Protein AF-A0A957T171-F1 (afdb_monomer)

Mean predicted aligned error: 15.49 Å

Radius of gyration: 26.36 Å; Cα contacts (8 Å, |Δi|>4): 140; chains: 1; bounding box: 68×77×47 Å

Solvent-accessible surface area (backbone atoms only — not comparable to full-atom values): 12620 Å² total; per-residue (Å²): 141,82,84,84,81,85,79,83,74,83,52,74,67,62,56,56,64,66,68,72,78,78,85,85,86,82,80,92,83,78,95,67,85,77,76,83,78,83,79,89,79,84,78,94,66,78,76,75,71,71,88,84,66,62,48,75,43,36,31,40,36,61,40,72,79,93,54,66,70,65,59,57,55,50,50,51,51,53,50,52,55,47,33,70,76,35,75,59,40,44,79,47,78,47,66,31,64,50,60,78,81,41,30,50,56,49,52,54,50,24,55,76,68,74,62,62,51,84,38,70,68,70,85,80,85,50,63,65,57,53,57,50,30,55,76,70,69,76,52,59,65,45,56,67,58,30,54,75,70,74,42,61,66,76,84,74,43,58,65,70,56,52,52,60,30,37,59,98,92,36,34,58,57,78,82,83,77,76,71,85,72,84,74,87,84,85,75,64,95,89,110

Sequence (191 aa):
MTTMNNRRTLSRRAFLAAAGSTGVGLALAACAAPGAAPAAGGDGSAAASPAGEKVTVRAHMVQKQDVSDWIQAGLDQDIDGFVSNNPDIQIELETTPGWTAEYIPKILSAAAAGDLGDAVWYPPRHRSHIAWGASYDIVTDLRPLAEGAGYDIDDNFLSGAVNANSSEGKTYWMSFISEPIVPVIAYNKTK

Structure (mmCIF, N/CA/C/O backbone):
data_AF-A0A957T171-F1
#
_entry.id   AF-A0A957T171-F1
#
loop_
_atom_site.group_PDB
_atom_site.id
_atom_site.type_symbol
_atom_site.label_atom_id
_atom_site.label_alt_id
_atom_site.label_comp_id
_atom_site.label_asym_id
_atom_site.label_entity_id
_atom_site.label_seq_id
_atom_site.pdbx_PDB_ins_code
_atom_site.Cartn_x
_atom_site.Cartn_y
_atom_site.Cartn_z
_atom_site.occupancy
_atom_site.B_iso_or_equiv
_atom_site.auth_seq_id
_atom_site.auth_comp_id
_atom_site.auth_asym_id
_atom_site.auth_atom_id
_atom_site.pdbx_PDB_model_num
ATOM 1 N N . MET A 1 1 ? 31.464 60.266 -17.754 1.00 39.38 1 MET A N 1
ATOM 2 C CA . MET A 1 1 ? 30.036 60.525 -18.031 1.00 39.38 1 MET A CA 1
ATOM 3 C C . MET A 1 1 ? 29.352 59.165 -18.025 1.00 39.38 1 MET A C 1
ATOM 5 O O . MET A 1 1 ? 29.494 58.427 -18.987 1.00 39.38 1 MET A O 1
ATOM 9 N N . THR A 1 2 ? 28.768 58.768 -16.891 1.00 41.25 2 THR A N 1
ATOM 10 C CA . THR A 1 2 ? 28.242 57.407 -16.671 1.00 41.25 2 THR A CA 1
ATOM 11 C C . THR A 1 2 ? 26.757 57.516 -16.353 1.00 41.25 2 THR A C 1
ATOM 13 O O . THR A 1 2 ? 26.389 58.036 -15.304 1.00 41.25 2 THR A O 1
ATOM 16 N N . THR A 1 3 ? 25.905 57.073 -17.273 1.00 46.09 3 THR A N 1
ATOM 17 C CA . THR A 1 3 ? 24.445 57.101 -17.122 1.00 46.09 3 THR A CA 1
ATOM 18 C C . THR A 1 3 ? 23.991 55.847 -16.371 1.00 46.09 3 THR A C 1
ATOM 20 O O . THR A 1 3 ? 24.155 54.738 -16.874 1.00 46.09 3 THR A O 1
ATOM 23 N N . MET A 1 4 ? 23.416 55.999 -15.172 1.00 45.81 4 MET A N 1
ATOM 24 C CA . MET A 1 4 ? 22.711 54.910 -14.480 1.00 45.81 4 MET A CA 1
ATOM 25 C C . MET A 1 4 ? 21.343 54.680 -15.129 1.00 45.81 4 MET A C 1
ATOM 27 O O . MET A 1 4 ? 20.500 55.574 -15.155 1.00 45.81 4 MET A O 1
ATOM 31 N N . ASN A 1 5 ? 21.108 53.463 -15.618 1.00 58.28 5 ASN A N 1
ATOM 32 C CA . ASN A 1 5 ? 19.813 53.027 -16.128 1.00 58.28 5 ASN A CA 1
ATOM 33 C C . ASN A 1 5 ? 18.951 52.512 -14.960 1.00 58.28 5 ASN A C 1
ATOM 35 O O . ASN A 1 5 ? 19.188 51.424 -14.434 1.00 58.28 5 ASN A O 1
ATOM 39 N N . ASN A 1 6 ? 17.972 53.305 -14.522 1.00 56.12 6 ASN A N 1
ATOM 40 C CA . ASN A 1 6 ? 17.107 52.983 -13.386 1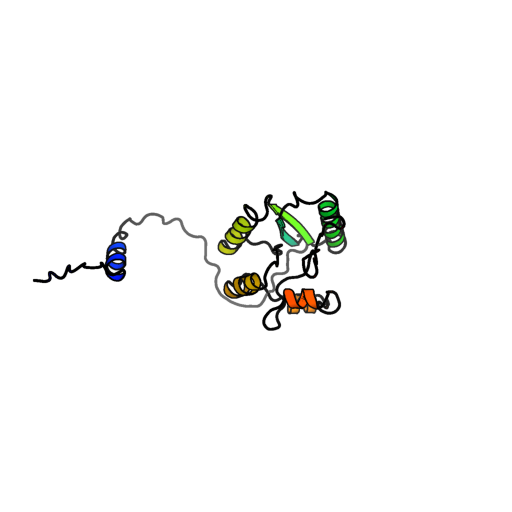.00 56.12 6 ASN A CA 1
ATOM 41 C C . ASN A 1 6 ? 15.928 52.098 -13.836 1.00 56.12 6 ASN A C 1
ATOM 43 O O . ASN A 1 6 ? 14.868 52.587 -14.228 1.00 56.12 6 ASN A O 1
ATOM 47 N N . ARG A 1 7 ? 16.114 50.775 -13.812 1.00 58.25 7 ARG A N 1
ATOM 48 C CA . ARG A 1 7 ? 15.058 49.799 -14.122 1.00 58.25 7 ARG A CA 1
ATOM 49 C C . ARG A 1 7 ? 14.125 49.658 -12.911 1.00 58.25 7 ARG A C 1
ATOM 51 O O . ARG A 1 7 ? 14.440 48.959 -11.954 1.00 58.25 7 ARG A O 1
ATOM 58 N N . ARG A 1 8 ? 12.965 50.320 -12.952 1.00 62.94 8 ARG A N 1
ATOM 59 C CA . ARG A 1 8 ? 11.893 50.153 -11.956 1.00 62.94 8 ARG A CA 1
ATOM 60 C C . ARG A 1 8 ? 11.294 48.749 -12.067 1.00 62.94 8 ARG A C 1
ATOM 62 O O . ARG A 1 8 ? 10.570 48.454 -13.013 1.00 62.94 8 ARG A O 1
ATOM 69 N N . THR A 1 9 ? 11.600 47.883 -11.109 1.00 60.53 9 THR A N 1
ATOM 70 C CA . THR A 1 9 ? 10.969 46.569 -10.963 1.00 60.53 9 THR A CA 1
ATOM 71 C C . THR A 1 9 ? 9.614 46.735 -10.275 1.00 60.53 9 THR A C 1
ATOM 73 O O . THR A 1 9 ? 9.516 47.259 -9.166 1.00 60.53 9 THR A O 1
ATOM 76 N N . LEU A 1 10 ? 8.537 46.314 -10.940 1.00 65.06 10 LEU A N 1
ATOM 77 C CA . LEU A 1 10 ? 7.225 46.211 -10.304 1.00 65.06 10 LEU A CA 1
ATOM 78 C C . LEU A 1 10 ? 7.312 45.143 -9.208 1.00 65.06 10 LEU A C 1
ATOM 80 O O . LEU A 1 10 ? 7.632 43.986 -9.484 1.00 65.06 10 LEU A O 1
ATOM 84 N N . SER A 1 11 ? 7.074 45.527 -7.952 1.00 71.94 11 SER A N 1
ATOM 85 C CA . SER A 1 11 ? 7.106 44.561 -6.854 1.00 71.94 11 SER A CA 1
ATOM 86 C C . SER A 1 11 ? 5.890 43.636 -6.940 1.00 71.94 11 SER A C 1
ATOM 88 O O . SER A 1 11 ? 4.776 44.083 -7.223 1.00 71.94 11 SER A O 1
ATOM 90 N N . ARG A 1 12 ? 6.087 42.347 -6.637 1.00 66.31 12 ARG A N 1
ATOM 91 C CA . ARG A 1 12 ? 5.031 41.312 -6.600 1.00 66.31 12 ARG A CA 1
ATOM 92 C C . ARG A 1 12 ? 3.821 41.730 -5.748 1.00 66.31 12 ARG A C 1
ATOM 94 O O . ARG A 1 12 ? 2.703 41.306 -6.010 1.00 66.31 12 ARG A O 1
ATOM 101 N N . ARG A 1 13 ? 4.036 42.622 -4.775 1.00 70.06 13 ARG A N 1
ATOM 102 C CA . ARG A 1 13 ? 3.000 43.204 -3.913 1.00 70.06 13 ARG A CA 1
ATOM 103 C C . ARG A 1 13 ? 2.053 44.154 -4.657 1.00 70.06 13 ARG A C 1
ATOM 105 O O . ARG A 1 13 ? 0.862 44.143 -4.383 1.00 70.06 13 ARG A O 1
ATOM 112 N N . ALA A 1 14 ? 2.562 44.929 -5.616 1.00 66.31 14 ALA A N 1
ATOM 113 C CA . ALA A 1 14 ? 1.743 45.826 -6.437 1.00 66.31 14 ALA A CA 1
ATOM 114 C C . ALA A 1 14 ? 0.883 45.052 -7.450 1.00 66.31 14 ALA A C 1
ATOM 116 O O . ALA A 1 14 ? -0.237 45.455 -7.741 1.00 66.31 14 ALA A O 1
ATOM 117 N N . PHE A 1 15 ? 1.384 43.912 -7.937 1.00 67.69 15 PHE A N 1
ATOM 118 C CA . PHE A 1 15 ? 0.624 43.020 -8.812 1.00 67.69 15 PHE A CA 1
ATOM 119 C C . PHE A 1 15 ? -0.551 42.355 -8.077 1.00 67.69 15 PHE A C 1
ATOM 121 O O . PHE A 1 15 ? -1.675 42.376 -8.568 1.00 67.69 15 PHE A O 1
ATOM 128 N N . LEU A 1 16 ? -0.321 41.838 -6.864 1.00 69.75 16 LEU A N 1
ATOM 129 C CA . LEU A 1 16 ? -1.378 41.205 -6.063 1.00 69.75 16 LEU A CA 1
ATOM 130 C C . LEU A 1 16 ? -2.463 42.199 -5.618 1.00 69.75 16 LEU A C 1
ATOM 132 O O . LEU A 1 16 ? -3.634 41.839 -5.574 1.00 69.75 16 LEU A O 1
ATOM 136 N N . ALA A 1 17 ? -2.098 43.458 -5.356 1.00 62.84 17 ALA A N 1
ATOM 137 C CA . ALA A 1 17 ? -3.064 44.506 -5.026 1.00 62.84 17 ALA A CA 1
ATOM 138 C C . ALA A 1 17 ? -3.982 44.880 -6.209 1.00 62.84 17 ALA A C 1
ATOM 140 O O . ALA A 1 17 ? -5.118 45.286 -5.990 1.00 62.84 17 ALA A O 1
ATOM 141 N N . ALA A 1 18 ? -3.519 44.725 -7.454 1.00 60.19 18 ALA A N 1
ATOM 142 C CA . ALA A 1 18 ? -4.318 45.021 -8.645 1.00 60.19 18 ALA A CA 1
ATOM 143 C C . ALA A 1 18 ? -5.299 43.891 -9.015 1.00 60.19 18 ALA A C 1
ATOM 145 O O . ALA A 1 18 ? -6.323 44.156 -9.639 1.00 60.19 18 ALA A O 1
ATOM 146 N N . ALA A 1 19 ? -5.021 42.647 -8.610 1.00 60.62 19 ALA A N 1
ATOM 147 C CA . ALA A 1 19 ? -5.864 41.488 -8.918 1.00 60.62 19 ALA A CA 1
ATOM 148 C C . ALA A 1 19 ? -7.071 41.318 -7.969 1.00 60.62 19 ALA A C 1
ATOM 150 O O . ALA A 1 19 ? -8.009 40.599 -8.299 1.00 60.62 19 ALA A O 1
ATOM 151 N N . GLY A 1 20 ? -7.081 41.984 -6.808 1.00 57.28 20 GLY A N 1
ATOM 152 C CA . GLY A 1 20 ? -8.127 41.824 -5.786 1.00 57.28 20 GLY A CA 1
ATOM 153 C C . GLY A 1 20 ? -9.433 42.596 -6.023 1.00 57.28 20 GLY A C 1
ATOM 154 O O . GLY A 1 20 ? -10.365 42.450 -5.239 1.00 57.28 20 GLY A O 1
ATOM 155 N N . SER A 1 21 ? -9.526 43.416 -7.074 1.00 58.28 21 SER A N 1
ATOM 156 C CA . SER A 1 21 ? -10.574 44.451 -7.187 1.00 58.28 21 SER A CA 1
ATOM 157 C C . SER A 1 21 ? -11.652 44.186 -8.245 1.00 58.28 21 SER A C 1
ATOM 159 O O . SER A 1 21 ? -12.376 45.107 -8.613 1.00 58.28 21 SER A O 1
ATOM 161 N N . THR A 1 22 ? -11.791 42.959 -8.754 1.00 59.66 22 THR A N 1
ATOM 162 C CA . THR A 1 22 ? -12.855 42.618 -9.722 1.00 59.66 22 THR A CA 1
ATOM 163 C C . THR A 1 22 ? -13.601 41.366 -9.283 1.00 59.66 22 THR A C 1
ATOM 165 O O . THR A 1 22 ? -13.211 40.251 -9.602 1.00 59.66 22 THR A O 1
ATOM 168 N N . GLY A 1 23 ? -14.671 41.554 -8.508 1.00 55.47 23 GLY A N 1
ATOM 169 C CA . GLY A 1 23 ? -15.522 40.444 -8.078 1.00 55.47 23 GLY A CA 1
ATOM 170 C C . GLY A 1 23 ? -16.533 40.779 -6.985 1.00 55.47 23 GLY A C 1
ATOM 171 O O . GLY A 1 23 ? -16.795 39.937 -6.137 1.00 55.47 23 GLY A O 1
ATOM 172 N N . VAL A 1 24 ? -17.089 41.994 -6.964 1.00 55.50 24 VAL A N 1
ATOM 173 C CA . VAL A 1 24 ? -18.254 42.315 -6.125 1.00 55.50 24 VAL A CA 1
ATOM 174 C C . VAL A 1 24 ? -19.372 42.777 -7.048 1.00 55.50 24 VAL A C 1
ATOM 176 O O . VAL A 1 24 ? -19.299 43.870 -7.601 1.00 55.50 24 VAL A O 1
ATOM 179 N N . GLY A 1 25 ? -20.396 41.937 -7.208 1.00 51.66 25 GLY A N 1
ATOM 180 C CA . GLY A 1 25 ? -21.693 42.362 -7.735 1.00 51.66 25 GLY A CA 1
ATOM 181 C C . GLY A 1 25 ? -22.292 41.490 -8.834 1.00 51.66 25 GLY A C 1
ATOM 182 O O . GLY A 1 25 ? -22.286 41.906 -9.980 1.00 51.66 25 GLY A O 1
ATOM 183 N N . LEU A 1 26 ? -22.883 40.352 -8.458 1.00 53.50 26 LEU A N 1
ATOM 184 C CA . LEU A 1 26 ? -24.113 39.776 -9.036 1.00 53.50 26 LEU A CA 1
ATOM 185 C C . LEU A 1 26 ? -24.746 38.935 -7.907 1.00 53.50 26 LEU A C 1
ATOM 187 O O . LEU A 1 26 ? -24.210 37.909 -7.517 1.00 53.50 26 LEU A O 1
ATOM 191 N N . ALA A 1 27 ? -25.635 39.525 -7.111 1.00 52.06 27 ALA A N 1
ATOM 192 C CA . ALA A 1 27 ? -27.084 39.560 -7.322 1.00 52.06 27 ALA A CA 1
ATOM 193 C C . ALA A 1 27 ? -27.791 38.282 -6.829 1.00 52.06 27 ALA A C 1
ATOM 195 O O . ALA A 1 27 ? -27.623 37.185 -7.350 1.00 52.06 27 ALA A O 1
ATOM 196 N N . LEU A 1 28 ? -28.598 38.505 -5.791 1.00 51.25 28 LEU A N 1
ATOM 197 C CA . LEU A 1 28 ? -29.599 37.634 -5.194 1.00 51.25 28 LEU A CA 1
ATOM 198 C C . LEU A 1 28 ? -30.523 37.011 -6.254 1.00 51.25 28 LEU A C 1
ATOM 200 O O . LEU A 1 28 ? -31.178 37.762 -6.972 1.00 51.25 28 LEU A O 1
ATOM 204 N N . ALA A 1 29 ? -30.648 35.680 -6.265 1.00 54.34 29 ALA A N 1
ATOM 205 C CA . ALA A 1 29 ? -31.900 34.943 -6.505 1.00 54.34 29 ALA A CA 1
ATOM 206 C C . ALA A 1 29 ? -31.638 33.425 -6.562 1.00 54.34 29 ALA A C 1
ATOM 208 O O . ALA A 1 29 ? -31.404 32.880 -7.634 1.00 54.34 29 ALA A O 1
ATOM 209 N N . ALA A 1 30 ? -31.713 32.739 -5.416 1.00 41.22 30 ALA A N 1
ATOM 210 C CA . ALA A 1 30 ? -32.029 31.306 -5.344 1.00 41.22 30 ALA A CA 1
ATOM 211 C C . ALA A 1 30 ? -32.366 30.906 -3.894 1.00 41.22 30 ALA A C 1
ATOM 213 O O . ALA A 1 30 ? -31.626 30.176 -3.243 1.00 41.22 30 ALA A O 1
ATOM 214 N N . CYS A 1 31 ? -33.499 31.384 -3.371 1.00 43.56 31 CYS A N 1
ATOM 215 C CA . CYS A 1 31 ? -34.160 30.700 -2.259 1.00 43.56 31 CYS A CA 1
ATOM 216 C C . CYS A 1 31 ? -34.862 29.453 -2.814 1.00 43.56 31 CYS A C 1
ATOM 218 O O . CYS A 1 31 ? -36.059 29.475 -3.083 1.00 43.56 31 CYS A O 1
ATOM 220 N N . ALA A 1 32 ? -34.103 28.376 -3.001 1.00 47.03 32 ALA A N 1
ATOM 221 C CA . ALA A 1 32 ? -34.631 27.022 -2.920 1.00 47.03 32 ALA A CA 1
ATOM 222 C C . ALA A 1 32 ? -34.220 26.498 -1.541 1.00 47.03 32 ALA A C 1
ATOM 224 O O . ALA A 1 32 ? -33.036 26.509 -1.211 1.00 47.03 32 ALA A O 1
ATOM 225 N N . ALA A 1 33 ? -35.201 26.149 -0.710 1.00 45.28 33 ALA A N 1
ATOM 226 C CA . ALA A 1 33 ? -34.989 25.732 0.671 1.00 45.28 33 ALA A CA 1
ATOM 227 C C . ALA A 1 33 ? -33.984 24.565 0.755 1.00 45.28 33 ALA A C 1
ATOM 229 O O . ALA A 1 33 ? -34.269 23.495 0.212 1.00 45.28 33 ALA A O 1
ATOM 230 N N . PRO A 1 34 ? -32.842 24.717 1.450 1.00 44.75 34 PRO A N 1
ATOM 231 C CA . PRO A 1 34 ? -32.050 23.572 1.861 1.00 44.75 34 PRO A CA 1
ATOM 232 C C . PRO A 1 34 ? -32.839 22.816 2.931 1.00 44.75 34 PRO A C 1
ATOM 234 O O . PRO A 1 34 ? -33.280 23.403 3.922 1.00 44.75 34 PRO A O 1
ATOM 237 N N . GLY A 1 35 ? -33.055 21.522 2.690 1.00 46.28 35 GLY A N 1
ATOM 238 C CA . GLY A 1 35 ? -33.644 20.601 3.654 1.00 46.28 35 GLY A CA 1
ATOM 239 C C . GLY A 1 35 ? -32.944 20.683 5.011 1.00 46.28 35 GLY A C 1
ATOM 240 O O . GLY A 1 35 ? -31.757 20.989 5.099 1.00 46.28 35 GLY A O 1
ATOM 241 N N . ALA A 1 36 ? -33.738 20.456 6.056 1.00 40.72 36 ALA A N 1
ATOM 242 C CA . ALA A 1 36 ? -33.395 20.603 7.462 1.00 40.72 36 ALA A CA 1
ATOM 243 C C . ALA A 1 36 ? -31.966 20.153 7.823 1.00 40.72 36 ALA A C 1
ATOM 245 O O . ALA A 1 36 ? -31.551 19.033 7.531 1.00 40.72 36 ALA A O 1
ATOM 246 N N . ALA A 1 37 ? -31.255 21.029 8.533 1.00 42.50 37 ALA A N 1
ATOM 247 C CA . ALA A 1 37 ? -30.038 20.688 9.253 1.00 42.50 37 ALA A CA 1
ATOM 248 C C . ALA A 1 37 ? -30.341 19.626 10.333 1.00 42.50 37 ALA A C 1
ATOM 250 O O . ALA A 1 37 ? -31.319 19.796 11.070 1.00 42.50 37 ALA A O 1
ATOM 251 N N . PRO A 1 38 ? -29.525 18.567 10.490 1.00 44.22 38 PRO A N 1
ATOM 252 C CA . PRO A 1 38 ? -29.635 17.684 11.643 1.00 44.22 38 PRO A CA 1
ATOM 253 C C . PRO A 1 38 ? -29.272 18.448 12.919 1.00 44.22 38 PRO A C 1
ATOM 255 O O . PRO A 1 38 ? -28.241 19.118 12.994 1.00 44.22 38 PRO A O 1
ATOM 258 N N . ALA A 1 39 ? -30.147 18.359 13.918 1.00 46.66 39 ALA A N 1
ATOM 259 C CA . ALA A 1 39 ? -29.935 18.943 15.231 1.00 46.66 39 ALA A CA 1
ATOM 260 C C . ALA A 1 39 ? -28.742 18.281 15.938 1.00 46.66 39 ALA A C 1
ATOM 262 O O . ALA A 1 39 ? -28.626 17.057 15.980 1.00 46.66 39 ALA A O 1
ATOM 263 N N . ALA A 1 40 ? -27.883 19.105 16.534 1.00 44.62 40 ALA A N 1
ATOM 264 C CA . ALA A 1 40 ? -26.882 18.663 17.491 1.00 44.62 40 ALA A CA 1
ATOM 265 C C . ALA A 1 40 ? -27.557 18.360 18.839 1.00 44.62 40 ALA A C 1
ATOM 267 O O . ALA A 1 40 ? -28.181 19.243 19.428 1.00 44.62 40 ALA A O 1
ATOM 268 N N . GLY A 1 41 ? -27.402 17.129 19.334 1.00 37.41 41 GLY A N 1
ATOM 269 C CA . GLY A 1 41 ? -27.778 16.760 20.696 1.00 37.41 41 GLY A CA 1
ATOM 270 C C . GLY A 1 41 ? -27.822 15.252 20.953 1.00 37.41 41 GLY A C 1
ATOM 271 O O . GLY A 1 41 ? -28.774 14.602 20.549 1.00 37.41 41 GLY A O 1
ATOM 272 N N . GLY A 1 42 ? -26.835 14.758 21.710 1.00 38.69 42 GLY A N 1
ATOM 273 C CA . GLY A 1 42 ? -27.036 13.718 22.729 1.00 38.69 42 GLY A CA 1
ATOM 274 C C . GLY A 1 42 ? -26.952 12.244 22.314 1.00 38.69 42 GLY A C 1
ATOM 275 O O . GLY A 1 42 ? -27.812 11.735 21.611 1.00 38.69 42 GLY A O 1
ATOM 276 N N . ASP A 1 43 ? -25.963 11.571 22.907 1.00 36.53 43 ASP A N 1
ATOM 277 C CA . ASP A 1 43 ? -25.917 10.147 23.265 1.00 36.53 43 ASP A CA 1
ATOM 278 C C . ASP A 1 43 ? -25.838 9.082 22.156 1.00 36.53 43 ASP A C 1
ATOM 280 O O . ASP A 1 43 ? -26.817 8.503 21.694 1.00 36.53 43 ASP A O 1
ATOM 284 N N . GLY A 1 44 ? -24.594 8.690 21.861 1.00 52.78 44 GLY A N 1
ATOM 285 C CA . GLY A 1 44 ? -24.114 7.372 22.300 1.00 52.78 44 GLY A CA 1
ATOM 286 C C . GLY A 1 44 ? -24.793 6.118 21.748 1.00 52.78 44 GLY A C 1
ATOM 287 O O . GLY A 1 44 ? -24.643 5.058 22.346 1.00 52.78 44 GLY A O 1
ATOM 288 N N . SER A 1 45 ? -25.496 6.187 20.621 1.00 43.16 45 SER A N 1
ATOM 289 C CA . SER A 1 45 ? -25.867 4.985 19.876 1.00 43.16 45 SER A CA 1
ATOM 290 C C . SER A 1 45 ? -24.856 4.766 18.766 1.00 43.16 45 SER A C 1
ATOM 292 O O . SER A 1 45 ? -24.895 5.436 17.735 1.00 43.16 45 SER A O 1
ATOM 294 N N . ALA A 1 46 ? -23.942 3.819 18.990 1.00 50.94 46 ALA A N 1
ATOM 295 C CA . ALA A 1 46 ? -23.257 3.147 17.899 1.00 50.94 46 ALA A CA 1
ATOM 296 C C . ALA A 1 46 ? -24.343 2.694 16.918 1.00 50.94 46 ALA A C 1
ATOM 298 O O . ALA A 1 46 ? -25.164 1.837 17.251 1.00 50.94 46 ALA A O 1
ATOM 299 N N . ALA A 1 47 ? -24.401 3.347 15.757 1.00 49.28 47 ALA A N 1
ATOM 300 C CA . ALA A 1 47 ? -25.244 2.910 14.666 1.00 49.28 47 ALA A CA 1
ATOM 301 C C . ALA A 1 47 ? -24.847 1.461 14.387 1.00 49.28 47 ALA A C 1
ATOM 303 O O . ALA A 1 47 ? -23.715 1.190 13.988 1.00 49.28 47 ALA A O 1
ATOM 304 N N . ALA A 1 48 ? -25.741 0.527 14.704 1.00 51.81 48 ALA A N 1
ATOM 305 C CA . ALA A 1 48 ? -25.549 -0.860 14.338 1.00 51.81 48 ALA A CA 1
ATOM 306 C C . ALA A 1 48 ? -25.363 -0.889 12.818 1.00 51.81 48 ALA A C 1
ATOM 308 O O . ALA A 1 48 ? -26.244 -0.424 12.088 1.00 51.81 48 ALA A O 1
ATOM 309 N N . SER A 1 49 ? -24.202 -1.378 12.365 1.00 53.81 49 SER A N 1
ATOM 310 C CA . SER A 1 49 ? -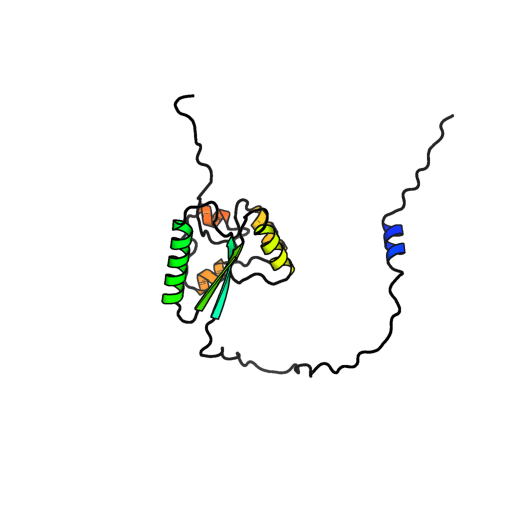23.950 -1.643 10.948 1.00 53.81 49 SER A CA 1
ATOM 311 C C . SER A 1 49 ? -25.151 -2.380 10.355 1.00 53.81 49 SER A C 1
ATOM 313 O O . SER A 1 49 ? -25.683 -3.268 11.032 1.00 53.81 49 SER A O 1
ATOM 315 N N . PRO A 1 50 ? -25.582 -2.055 9.123 1.00 50.62 50 PRO A N 1
ATOM 316 C CA . PRO A 1 50 ? -26.616 -2.814 8.438 1.00 50.62 50 PRO A CA 1
ATOM 317 C C . PRO A 1 50 ? -26.203 -4.287 8.404 1.00 50.62 50 PRO A C 1
ATOM 319 O O . PRO A 1 50 ? -25.293 -4.680 7.678 1.00 50.62 50 PRO A O 1
ATOM 322 N N . ALA A 1 51 ? -26.830 -5.105 9.246 1.00 58.94 51 ALA A N 1
ATOM 323 C CA . ALA A 1 51 ? -26.583 -6.533 9.259 1.00 58.94 51 ALA A CA 1
ATOM 324 C C . ALA A 1 51 ? -27.134 -7.102 7.945 1.00 58.94 51 ALA A C 1
ATOM 326 O O . ALA A 1 51 ? -28.348 -7.224 7.782 1.00 58.94 51 ALA A O 1
ATOM 327 N N . GLY A 1 52 ? -26.237 -7.389 6.998 1.00 67.00 52 GLY A N 1
ATOM 328 C CA . GLY A 1 52 ? -26.557 -8.025 5.719 1.00 67.00 52 GLY A CA 1
ATOM 329 C C . GLY A 1 52 ? -25.930 -7.385 4.477 1.00 67.00 52 GLY A C 1
ATOM 330 O O . GLY A 1 52 ? -25.975 -8.011 3.420 1.00 67.00 52 GLY A O 1
ATOM 331 N N . GLU A 1 53 ? -25.342 -6.189 4.569 1.00 80.94 53 GLU A N 1
ATOM 332 C CA . GLU A 1 53 ? -24.616 -5.582 3.444 1.00 80.94 53 GLU A CA 1
ATOM 333 C C . GLU A 1 53 ? -23.119 -5.893 3.548 1.00 80.94 53 GLU A C 1
ATOM 335 O O . GLU A 1 53 ? -22.515 -5.715 4.607 1.00 80.94 53 GLU A O 1
ATOM 340 N N . LYS A 1 54 ? -22.525 -6.389 2.456 1.00 91.06 54 LYS A N 1
ATOM 341 C CA . LYS A 1 54 ? -21.084 -6.648 2.407 1.00 91.06 54 LYS A CA 1
ATOM 342 C C . LYS A 1 54 ? -20.317 -5.336 2.498 1.00 91.06 54 LYS A C 1
ATOM 344 O O . LYS A 1 54 ? -20.642 -4.371 1.810 1.00 91.06 54 LYS A O 1
ATOM 349 N N . VAL A 1 55 ? -19.242 -5.332 3.273 1.00 95.25 55 VAL A N 1
ATOM 350 C CA . VAL A 1 55 ? -18.282 -4.231 3.275 1.00 95.25 55 VAL A CA 1
ATOM 351 C C . VAL A 1 55 ? -17.494 -4.285 1.970 1.00 95.25 55 VAL A C 1
ATOM 353 O O . VAL A 1 55 ? -16.888 -5.304 1.646 1.00 95.25 55 VAL A O 1
ATOM 356 N N . THR A 1 56 ? -17.504 -3.194 1.209 1.00 96.06 56 THR A N 1
ATOM 357 C CA . THR A 1 56 ? -16.668 -3.063 0.009 1.00 96.06 56 THR A CA 1
ATOM 358 C C . THR A 1 56 ? -15.351 -2.414 0.382 1.00 96.06 56 THR A C 1
ATOM 360 O O . THR A 1 56 ? -15.355 -1.322 0.938 1.00 96.06 56 THR A O 1
ATOM 363 N N . VAL A 1 57 ? -14.245 -3.075 0.050 1.00 96.06 57 VAL A N 1
ATOM 364 C CA . VAL A 1 57 ? -12.894 -2.516 0.132 1.00 96.06 57 VAL A CA 1
ATOM 365 C C . VAL A 1 57 ? -12.446 -2.177 -1.285 1.00 96.06 57 VAL A C 1
ATOM 367 O O . VAL A 1 57 ? -12.278 -3.071 -2.120 1.00 96.06 57 VAL A O 1
ATOM 370 N N . ARG A 1 58 ? -12.263 -0.887 -1.567 1.00 96.81 58 ARG A N 1
ATOM 371 C CA . ARG A 1 58 ? -11.768 -0.385 -2.853 1.00 96.81 58 ARG A CA 1
ATOM 372 C C . ARG A 1 58 ? -10.246 -0.418 -2.865 1.00 96.81 58 ARG A C 1
ATOM 374 O O . ARG A 1 58 ? -9.592 0.170 -2.006 1.00 96.81 58 ARG A O 1
ATOM 381 N N . ALA A 1 59 ? -9.671 -1.071 -3.866 1.00 94.19 59 ALA A N 1
ATOM 382 C CA . ALA A 1 59 ? -8.231 -1.157 -4.048 1.00 94.19 59 ALA A CA 1
ATOM 383 C C . ALA A 1 59 ? -7.817 -0.558 -5.394 1.00 94.19 59 ALA A C 1
ATOM 385 O O . ALA A 1 59 ? -8.298 -0.985 -6.440 1.00 94.19 59 ALA A O 1
ATOM 386 N N . HIS A 1 60 ? -6.878 0.386 -5.397 1.00 93.06 60 HIS A N 1
ATOM 387 C CA . HIS A 1 60 ? -6.283 0.897 -6.629 1.00 93.06 60 HIS A CA 1
ATOM 388 C C . HIS A 1 60 ? -4.964 0.190 -6.948 1.00 93.06 60 HIS A C 1
ATOM 390 O O . HIS A 1 60 ? -4.080 0.083 -6.094 1.00 93.06 60 HIS A O 1
ATOM 396 N N . MET A 1 61 ? -4.793 -0.240 -8.202 1.00 89.31 61 MET A N 1
ATOM 397 C CA . MET A 1 61 ? -3.541 -0.831 -8.677 1.00 89.31 61 MET A CA 1
ATOM 398 C C . MET A 1 61 ? -3.212 -0.435 -10.121 1.00 89.31 61 MET A C 1
ATOM 400 O O . MET A 1 61 ? -4.084 -0.129 -10.934 1.00 89.31 61 MET A O 1
ATOM 404 N N . VAL A 1 62 ? -1.928 -0.450 -10.479 1.00 88.25 62 VAL A N 1
ATOM 405 C CA . VAL A 1 62 ? -1.537 -0.406 -11.891 1.00 88.25 62 VAL A CA 1
ATOM 406 C C . VAL A 1 62 ? -1.983 -1.696 -12.585 1.00 88.25 62 VAL A C 1
ATOM 408 O O . VAL A 1 62 ? -1.784 -2.791 -12.057 1.00 88.25 62 VAL A O 1
ATOM 411 N N . GLN A 1 63 ? -2.572 -1.589 -13.776 1.00 86.31 63 GLN A N 1
ATOM 412 C CA . GLN A 1 63 ? -2.819 -2.759 -14.610 1.00 86.31 63 GLN A CA 1
ATOM 413 C C . GLN A 1 63 ? -1.469 -3.306 -15.065 1.00 86.31 63 GLN A C 1
ATOM 415 O O . GLN A 1 63 ? -0.658 -2.591 -15.660 1.00 86.31 63 GLN A O 1
ATOM 420 N N . LYS A 1 64 ? -1.209 -4.578 -14.783 1.00 74.56 64 LYS A N 1
ATOM 421 C CA . LYS A 1 64 ? 0.101 -5.174 -15.021 1.00 74.56 64 LYS A CA 1
ATOM 422 C C . LYS A 1 64 ? 0.238 -5.640 -16.474 1.00 74.56 64 LYS A C 1
ATOM 424 O O . LYS A 1 64 ? 0.158 -6.823 -16.764 1.00 74.56 64 LYS A O 1
ATOM 429 N N . GLN A 1 65 ? 0.413 -4.681 -17.381 1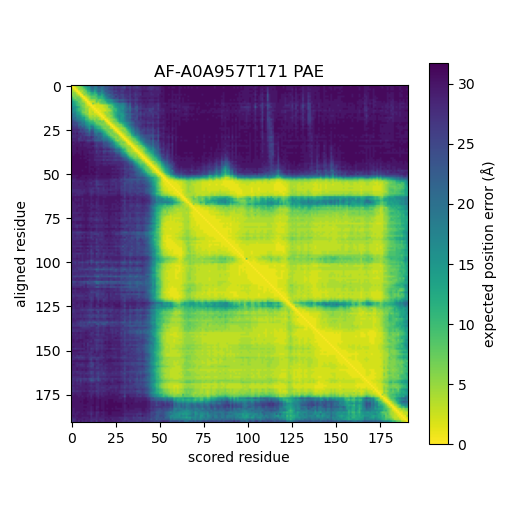.00 69.12 65 GLN A N 1
ATOM 430 C CA . GLN A 1 65 ? 0.515 -4.919 -18.828 1.00 69.12 65 GLN A CA 1
ATOM 431 C C . GLN A 1 65 ? 1.917 -5.368 -19.275 1.00 69.12 65 GLN A C 1
ATOM 433 O O . GLN A 1 65 ? 2.051 -6.045 -20.289 1.00 69.12 65 GLN A O 1
ATOM 438 N N . ASP A 1 66 ? 2.950 -5.019 -18.501 1.00 63.16 66 ASP A N 1
ATOM 439 C CA . ASP A 1 66 ? 4.361 -5.296 -18.822 1.00 63.16 66 ASP A CA 1
ATOM 440 C C . ASP A 1 66 ? 4.886 -6.596 -18.184 1.00 63.16 66 ASP A C 1
ATOM 442 O O . ASP A 1 66 ? 6.083 -6.886 -18.225 1.00 63.16 66 ASP A O 1
ATOM 446 N N . VAL A 1 67 ? 4.007 -7.377 -17.553 1.00 64.69 67 VAL A N 1
ATOM 447 C CA . VAL A 1 67 ? 4.342 -8.657 -16.919 1.00 64.69 67 VAL A CA 1
ATOM 448 C C . VAL A 1 67 ? 3.456 -9.756 -17.490 1.00 64.69 67 VAL A C 1
ATOM 450 O O . VAL A 1 67 ? 2.382 -9.502 -18.020 1.00 64.69 67 VAL A O 1
ATOM 453 N N . SER A 1 68 ? 3.907 -10.996 -17.375 1.00 64.31 68 SER A N 1
ATOM 454 C CA . SER A 1 68 ? 3.155 -12.168 -17.822 1.00 64.31 68 SER A CA 1
ATOM 455 C C . SER A 1 68 ? 1.872 -12.403 -17.020 1.00 64.31 68 SER A C 1
ATOM 457 O O . SER A 1 68 ? 1.837 -12.156 -15.812 1.00 64.31 68 SER A O 1
ATOM 459 N N . ASP A 1 69 ? 0.881 -13.006 -17.680 1.00 79.06 69 ASP A N 1
ATOM 460 C CA . ASP A 1 69 ? -0.473 -13.289 -17.173 1.00 79.06 69 ASP A CA 1
ATOM 461 C C . ASP A 1 69 ? -0.528 -13.980 -15.797 1.00 79.06 69 ASP A C 1
ATOM 463 O O . ASP A 1 69 ? -1.499 -13.810 -15.060 1.00 79.06 69 ASP A O 1
ATOM 467 N N . TRP A 1 70 ? 0.518 -14.717 -15.395 1.00 75.56 70 TRP A N 1
ATOM 468 C CA . TRP A 1 70 ? 0.557 -15.385 -14.086 1.00 75.56 70 TRP A CA 1
ATOM 469 C C . TRP A 1 70 ? 0.454 -14.416 -12.905 1.00 75.56 70 TRP A C 1
ATOM 471 O O . TRP A 1 70 ? -0.036 -14.811 -11.852 1.00 75.56 70 TRP A O 1
ATOM 481 N N . ILE A 1 71 ? 0.887 -13.158 -13.053 1.00 76.12 71 ILE A N 1
ATOM 482 C CA . ILE A 1 71 ? 0.772 -12.191 -11.957 1.00 76.12 71 ILE A CA 1
ATOM 483 C C . ILE A 1 71 ? -0.685 -11.765 -11.750 1.00 76.12 71 ILE A C 1
ATOM 485 O O . ILE A 1 71 ? -1.091 -11.554 -10.608 1.00 76.12 71 ILE A O 1
ATOM 489 N N . GLN A 1 72 ? -1.467 -11.644 -12.828 1.00 81.31 72 GLN A N 1
ATOM 490 C CA . GLN A 1 72 ? -2.899 -11.377 -12.703 1.00 81.31 72 GLN A CA 1
ATOM 491 C C . GLN A 1 72 ? -3.600 -12.579 -12.066 1.00 81.31 72 GLN A C 1
ATOM 493 O O . GLN A 1 72 ? -4.310 -12.403 -11.086 1.00 81.31 72 GLN A O 1
ATOM 498 N N . ALA A 1 73 ? -3.298 -13.795 -12.531 1.00 85.69 73 ALA A N 1
ATOM 499 C CA . ALA A 1 73 ? -3.857 -15.016 -11.952 1.00 85.69 73 ALA A CA 1
ATOM 500 C C . ALA A 1 73 ? -3.529 -15.175 -10.454 1.00 85.69 73 ALA A C 1
ATOM 502 O O . ALA A 1 73 ? -4.387 -15.585 -9.679 1.00 85.69 73 ALA A O 1
ATOM 503 N N . GLY A 1 74 ? -2.306 -14.830 -10.035 1.00 85.75 74 GLY A N 1
ATOM 504 C CA . GLY A 1 74 ? -1.922 -14.841 -8.621 1.00 85.75 74 GLY A CA 1
ATOM 505 C C . GLY A 1 74 ? -2.714 -13.832 -7.787 1.00 85.75 74 GLY A C 1
ATOM 506 O O . GLY A 1 74 ? -3.184 -14.174 -6.710 1.00 85.75 74 GLY A O 1
ATOM 507 N N . LEU A 1 75 ? -2.925 -12.618 -8.306 1.00 86.62 75 LEU A N 1
ATOM 508 C CA . LEU A 1 75 ? -3.733 -11.610 -7.618 1.00 86.62 75 LEU A CA 1
ATOM 509 C C . LEU A 1 75 ? -5.203 -12.026 -7.504 1.00 86.62 75 LEU A C 1
ATOM 511 O O . LEU A 1 75 ? -5.800 -11.846 -6.447 1.00 86.62 75 LEU A O 1
ATOM 515 N N . ASP A 1 76 ? -5.770 -12.590 -8.569 1.00 89.62 76 ASP A N 1
ATOM 516 C CA . ASP A 1 76 ? -7.144 -13.092 -8.554 1.00 89.62 76 ASP A CA 1
ATOM 517 C C . ASP A 1 76 ? -7.284 -14.211 -7.507 1.00 89.62 76 ASP A C 1
ATOM 519 O O . ASP A 1 76 ? -8.205 -14.185 -6.695 1.00 89.62 76 ASP A O 1
ATOM 523 N N . GLN A 1 77 ? -6.313 -15.131 -7.437 1.00 91.56 77 GLN A N 1
ATOM 524 C CA . GLN A 1 77 ? -6.278 -16.188 -6.423 1.00 91.56 77 GLN A CA 1
ATOM 525 C C . GLN A 1 77 ? -6.187 -15.633 -4.990 1.00 91.56 77 GLN A C 1
ATOM 527 O O . GLN A 1 77 ? -6.863 -16.147 -4.095 1.00 91.56 77 GLN A O 1
ATOM 532 N N . ASP A 1 78 ? -5.365 -14.608 -4.756 1.00 90.56 78 ASP A N 1
ATOM 533 C CA . ASP A 1 78 ? -5.232 -13.972 -3.441 1.00 90.56 78 ASP A CA 1
ATOM 534 C C . ASP A 1 78 ? -6.545 -13.290 -3.018 1.00 90.56 78 ASP A C 1
ATOM 536 O O . ASP A 1 78 ? -6.982 -13.438 -1.873 1.00 90.56 78 ASP A O 1
ATOM 540 N N . ILE A 1 79 ? -7.208 -12.588 -3.946 1.00 92.56 79 ILE A N 1
ATOM 541 C CA . ILE A 1 79 ? -8.504 -11.937 -3.706 1.00 92.56 79 ILE A CA 1
ATOM 542 C C . ILE A 1 79 ? -9.593 -12.979 -3.436 1.00 92.56 79 ILE A C 1
ATOM 544 O O . ILE A 1 79 ? -10.319 -12.855 -2.448 1.00 92.56 79 ILE A O 1
ATOM 548 N N . ASP A 1 80 ? -9.689 -14.023 -4.261 1.00 94.38 80 ASP A N 1
ATOM 549 C CA . ASP A 1 80 ? -10.672 -15.096 -4.097 1.00 94.38 80 ASP A CA 1
ATOM 550 C C . ASP A 1 80 ? -10.487 -15.815 -2.756 1.00 94.38 80 ASP A C 1
ATOM 552 O O . ASP A 1 80 ? -11.452 -16.046 -2.022 1.00 94.38 80 ASP A O 1
ATOM 556 N N . GLY A 1 81 ? -9.239 -16.121 -2.392 1.00 95.31 81 GLY A N 1
ATOM 557 C CA . GLY A 1 81 ? -8.902 -16.713 -1.102 1.00 95.31 81 GLY A CA 1
ATOM 558 C C . GLY A 1 81 ? -9.269 -15.804 0.071 1.00 95.31 81 GLY A C 1
ATOM 559 O O . GLY A 1 81 ? -9.811 -16.276 1.075 1.00 95.31 81 GLY A O 1
ATOM 560 N N . PHE A 1 82 ? -9.026 -14.497 -0.049 1.00 94.06 82 PHE A N 1
ATOM 561 C CA . PHE A 1 82 ? -9.401 -13.526 0.974 1.00 94.06 82 PHE A CA 1
ATOM 562 C C . PHE A 1 82 ? -10.922 -13.435 1.143 1.00 94.06 82 PHE A C 1
ATOM 564 O O . PHE A 1 82 ? -11.413 -13.592 2.260 1.00 94.06 82 PHE A O 1
ATOM 571 N N . VAL A 1 83 ? -11.675 -13.244 0.056 1.00 95.06 83 VAL A N 1
ATOM 572 C CA . VAL A 1 83 ? -13.145 -13.133 0.086 1.00 95.06 83 VAL A CA 1
ATOM 573 C C . VAL A 1 83 ? -13.790 -14.440 0.553 1.00 95.06 83 VAL A C 1
ATOM 575 O O . VAL A 1 83 ? -14.755 -14.413 1.312 1.00 95.06 83 VAL A O 1
ATOM 578 N N . SER A 1 84 ? -13.238 -15.599 0.181 1.00 95.75 84 SER A N 1
ATOM 579 C CA . SER A 1 84 ? -13.732 -16.893 0.666 1.00 95.75 84 SER A CA 1
ATOM 580 C C . SER A 1 84 ? -13.583 -17.053 2.182 1.00 95.75 84 SER A C 1
ATOM 582 O O . SER A 1 84 ? -14.413 -17.717 2.800 1.00 95.75 84 SER A O 1
ATOM 584 N N . ASN A 1 85 ? -12.537 -16.477 2.782 1.00 95.25 85 ASN A N 1
ATOM 585 C CA . ASN A 1 85 ? -12.320 -16.503 4.232 1.00 95.25 85 ASN A CA 1
ATOM 586 C C . ASN A 1 85 ? -13.017 -15.344 4.964 1.00 95.25 85 ASN A C 1
ATOM 588 O O . ASN A 1 85 ? -13.178 -15.400 6.180 1.00 95.25 85 ASN A O 1
ATOM 592 N N . ASN A 1 86 ? -13.450 -14.317 4.230 1.00 94.56 86 ASN A N 1
ATOM 593 C CA . ASN A 1 86 ? -14.103 -13.118 4.746 1.00 94.56 86 ASN A CA 1
ATOM 594 C C . ASN A 1 86 ? -15.373 -12.834 3.924 1.00 94.56 86 ASN A C 1
ATOM 596 O O . ASN A 1 86 ? -15.401 -11.879 3.147 1.00 94.56 86 ASN A O 1
ATOM 600 N N . PRO A 1 87 ? -16.432 -13.657 4.059 1.00 93.69 87 PRO A N 1
ATOM 601 C CA . PRO A 1 87 ? -17.595 -13.614 3.164 1.00 93.69 87 PRO A CA 1
ATOM 602 C C . PRO A 1 87 ? -18.392 -12.302 3.239 1.00 93.69 87 PRO A C 1
ATOM 604 O O . PRO A 1 87 ? -19.110 -11.962 2.291 1.00 93.69 87 PRO A O 1
ATOM 607 N N . ASP A 1 88 ? -18.237 -11.571 4.344 1.00 95.38 88 ASP A N 1
ATOM 608 C CA . ASP A 1 88 ? -18.851 -10.266 4.589 1.00 95.38 88 ASP A CA 1
ATOM 609 C C . ASP A 1 88 ? -18.084 -9.113 3.923 1.00 95.38 88 ASP A C 1
ATOM 611 O O . ASP A 1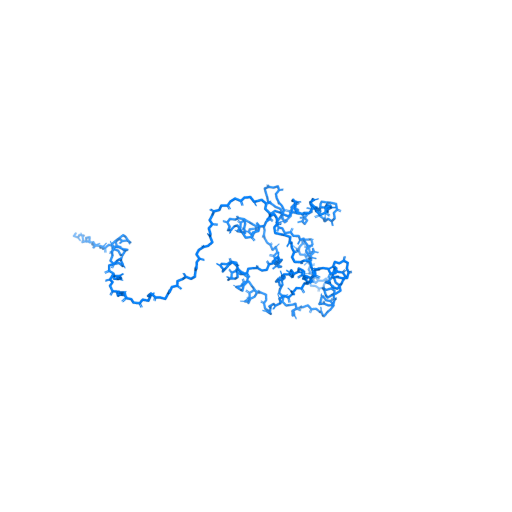 88 ? -18.534 -7.971 3.972 1.00 95.38 88 ASP A O 1
ATOM 615 N N . ILE A 1 89 ? -16.941 -9.392 3.286 1.00 95.50 89 ILE A N 1
ATOM 616 C CA . ILE A 1 89 ? -16.121 -8.411 2.577 1.00 95.50 89 ILE A CA 1
ATOM 617 C C . ILE A 1 89 ? -16.130 -8.724 1.079 1.00 95.50 89 ILE A C 1
ATOM 619 O O . ILE A 1 89 ? -16.034 -9.877 0.658 1.00 95.50 89 ILE A O 1
ATOM 623 N N . GLN A 1 90 ? -16.223 -7.685 0.254 1.00 95.31 90 GLN A N 1
ATOM 624 C CA . GLN A 1 90 ? -15.916 -7.749 -1.170 1.00 95.31 90 GLN A CA 1
ATOM 625 C C . GLN A 1 90 ? -14.744 -6.825 -1.499 1.00 95.31 90 GLN A C 1
ATOM 627 O O . GLN A 1 90 ? -14.606 -5.758 -0.902 1.00 95.31 90 GLN A O 1
ATOM 632 N N . ILE A 1 91 ? -13.923 -7.224 -2.468 1.00 95.19 91 ILE A N 1
ATOM 633 C CA . ILE A 1 91 ? -12.821 -6.406 -2.974 1.00 95.19 91 ILE A CA 1
ATOM 634 C C . ILE A 1 91 ? -13.210 -5.846 -4.340 1.00 95.19 91 ILE A C 1
ATOM 636 O O . ILE A 1 91 ? -13.498 -6.606 -5.264 1.00 95.19 91 ILE A O 1
ATOM 640 N N . GLU A 1 92 ? -13.186 -4.524 -4.478 1.00 94.94 92 GLU A N 1
ATOM 641 C CA . GLU A 1 92 ? -13.293 -3.844 -5.767 1.00 94.94 92 GLU A CA 1
ATOM 642 C C . GLU A 1 92 ? -11.895 -3.409 -6.213 1.00 94.94 92 GLU A C 1
ATOM 644 O O . GLU A 1 92 ? -11.340 -2.432 -5.710 1.00 94.94 92 GLU A O 1
ATOM 649 N N . LEU A 1 93 ? -11.300 -4.161 -7.142 1.00 92.38 93 LEU A N 1
ATOM 650 C CA . LEU A 1 93 ? -9.980 -3.847 -7.679 1.00 92.38 93 LEU A CA 1
ATOM 651 C C . LEU A 1 93 ? -10.091 -2.928 -8.901 1.00 92.38 93 LEU A C 1
ATOM 653 O O . LEU A 1 93 ? -10.419 -3.353 -10.009 1.00 92.38 93 LEU A O 1
ATOM 657 N N . GLU A 1 94 ? -9.722 -1.669 -8.720 1.00 93.31 94 GLU A N 1
ATOM 658 C CA . GLU A 1 94 ? -9.642 -0.677 -9.780 1.00 93.31 94 GLU A CA 1
ATOM 659 C C . GLU A 1 94 ? -8.237 -0.637 -10.383 1.00 93.31 94 GLU A C 1
ATOM 661 O O . GLU A 1 94 ? -7.282 -0.126 -9.785 1.00 93.31 94 GLU A O 1
ATOM 666 N N . THR A 1 95 ? -8.105 -1.128 -11.616 1.00 90.88 95 THR A N 1
ATOM 667 C CA . THR A 1 95 ? -6.824 -1.101 -12.328 1.00 90.88 95 THR A CA 1
ATOM 668 C C . THR A 1 95 ? -6.721 0.071 -13.302 1.00 90.88 95 THR A C 1
ATOM 670 O O . THR A 1 95 ? -7.708 0.499 -13.899 1.00 90.88 95 THR A O 1
ATOM 673 N N . THR A 1 96 ? -5.517 0.629 -13.463 1.00 91.12 96 THR A N 1
ATOM 674 C CA . THR A 1 96 ? -5.249 1.682 -14.465 1.00 91.12 96 THR A CA 1
ATOM 675 C C . THR A 1 96 ? -4.060 1.290 -15.343 1.00 91.12 96 THR A C 1
ATOM 677 O O . THR A 1 96 ? -2.997 0.991 -14.791 1.00 91.12 96 THR A O 1
ATOM 680 N N . PRO A 1 97 ? -4.207 1.273 -16.681 1.00 88.62 97 PRO A N 1
ATOM 681 C CA . PRO A 1 97 ? -3.109 0.971 -17.598 1.00 88.62 97 PRO A CA 1
ATOM 682 C C . PRO A 1 97 ? -2.044 2.063 -17.564 1.00 88.62 97 PRO A C 1
ATOM 684 O O . PRO A 1 97 ? -2.372 3.214 -17.323 1.00 88.62 97 PRO A O 1
ATOM 687 N N . GLY A 1 98 ? -0.789 1.717 -17.849 1.00 85.81 98 GLY A N 1
ATOM 688 C CA . GLY A 1 98 ? 0.306 2.688 -17.921 1.00 85.81 98 GLY A CA 1
ATOM 689 C C . GLY A 1 98 ? 0.753 3.216 -16.553 1.00 85.81 98 GLY A C 1
ATOM 690 O O . GLY A 1 98 ? 0.116 4.061 -15.930 1.00 85.81 98 GLY A O 1
ATOM 691 N N . TRP A 1 99 ? 1.914 2.750 -16.091 1.00 80.81 99 TRP A N 1
ATOM 692 C CA . TRP A 1 99 ? 2.402 3.032 -14.739 1.00 80.81 99 TRP A CA 1
ATOM 693 C C . TRP A 1 99 ? 2.709 4.516 -14.469 1.00 80.81 99 TRP A C 1
ATOM 695 O O . TRP A 1 99 ? 2.036 5.163 -13.670 1.00 80.81 99 TRP A O 1
ATOM 705 N N . THR A 1 100 ? 3.756 5.065 -15.087 1.00 82.06 100 THR A N 1
ATOM 706 C CA . THR A 1 100 ? 4.216 6.429 -14.771 1.00 82.06 100 THR A CA 1
ATOM 707 C C . THR A 1 100 ? 3.319 7.493 -15.388 1.00 82.06 100 THR A C 1
ATOM 709 O O . THR A 1 100 ? 3.077 8.517 -14.756 1.00 82.06 100 THR A O 1
ATOM 712 N N . ALA A 1 101 ? 2.854 7.254 -16.615 1.00 88.56 101 ALA A N 1
ATOM 713 C CA . ALA A 1 101 ? 2.097 8.238 -17.372 1.00 88.56 101 ALA A CA 1
ATOM 714 C C . ALA A 1 101 ? 0.660 8.383 -16.856 1.00 88.56 101 ALA A C 1
ATOM 716 O O . ALA A 1 101 ? 0.206 9.514 -16.740 1.00 88.56 101 ALA A O 1
ATOM 717 N N . GLU A 1 102 ? -0.004 7.286 -16.459 1.00 91.12 102 GLU A N 1
ATOM 718 C CA . GLU A 1 102 ? -1.446 7.335 -16.170 1.00 91.12 102 GLU A CA 1
ATOM 719 C C . GLU A 1 102 ? -1.787 7.007 -14.715 1.00 91.12 102 GLU A C 1
ATOM 721 O O . GLU A 1 102 ? -2.517 7.760 -14.066 1.00 91.12 102 GLU A O 1
ATOM 726 N N . TYR A 1 103 ? -1.237 5.920 -14.159 1.00 90.69 103 TYR A N 1
ATOM 727 C CA . TYR A 1 103 ? -1.557 5.504 -12.792 1.00 90.69 103 TYR A CA 1
ATOM 728 C C . TYR A 1 103 ? -1.125 6.552 -11.761 1.00 90.69 103 TYR A C 1
ATOM 730 O O . TYR A 1 103 ? -1.927 6.941 -10.915 1.00 90.69 103 TYR A O 1
ATOM 738 N N . ILE A 1 104 ? 0.112 7.062 -11.841 1.00 88.62 104 ILE A N 1
ATOM 739 C CA . ILE A 1 104 ? 0.599 8.052 -10.867 1.00 88.62 104 ILE A CA 1
ATOM 740 C C . ILE A 1 104 ? -0.247 9.340 -10.885 1.00 88.62 104 ILE A C 1
ATOM 742 O O . ILE A 1 104 ? -0.725 9.722 -9.814 1.00 88.62 104 ILE A O 1
ATOM 746 N N . PRO A 1 105 ? -0.516 9.999 -12.033 1.00 92.12 105 PRO A N 1
ATOM 747 C CA . PRO A 1 105 ? -1.396 11.168 -12.048 1.00 92.12 105 PRO A CA 1
ATOM 748 C C . PRO A 1 105 ? -2.815 10.884 -11.553 1.00 92.12 105 PRO A C 1
ATOM 750 O O . PRO A 1 105 ? -3.383 11.727 -10.857 1.00 92.12 105 PRO A O 1
ATOM 753 N N . LYS A 1 106 ? -3.381 9.705 -11.853 1.00 93.19 106 LYS A N 1
ATOM 754 C CA . LYS A 1 106 ? -4.705 9.313 -11.355 1.00 93.19 106 LYS A CA 1
ATOM 755 C C . LYS A 1 106 ? -4.729 9.215 -9.829 1.00 93.19 106 LYS A C 1
ATOM 757 O O . LYS A 1 106 ? -5.587 9.838 -9.213 1.00 93.19 106 LYS A O 1
ATOM 762 N N . ILE A 1 107 ? -3.772 8.511 -9.219 1.00 92.31 107 ILE A N 1
ATOM 763 C CA . ILE A 1 107 ? -3.693 8.381 -7.754 1.00 92.31 107 ILE A CA 1
ATOM 764 C C . ILE A 1 107 ? -3.466 9.735 -7.084 1.00 92.31 107 ILE A C 1
ATOM 766 O O . ILE A 1 107 ? -4.125 10.044 -6.099 1.00 92.31 107 ILE A O 1
ATOM 770 N N . LEU A 1 108 ? -2.587 10.580 -7.627 1.00 90.00 108 LEU A N 1
ATOM 771 C CA . LEU A 1 108 ? -2.370 11.921 -7.075 1.00 90.00 108 LEU A CA 1
ATOM 772 C C . LEU A 1 108 ? -3.627 12.799 -7.172 1.00 90.00 108 LEU A C 1
ATOM 774 O O . LEU A 1 108 ? -3.917 13.557 -6.248 1.00 90.00 108 LEU A O 1
ATOM 778 N N . SER A 1 109 ? -4.385 12.684 -8.265 1.00 93.62 109 SER A N 1
ATOM 779 C CA . SER A 1 109 ? -5.650 13.409 -8.437 1.00 93.62 109 SER A CA 1
ATOM 780 C C . SE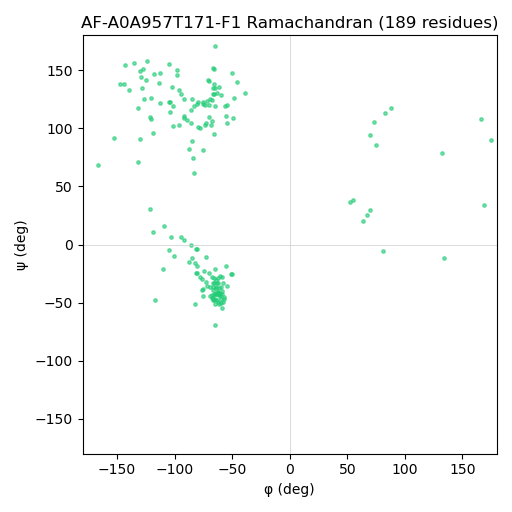R A 1 109 ? -6.718 12.914 -7.461 1.00 93.62 109 SER A C 1
ATOM 782 O O . SER A 1 109 ? -7.388 13.731 -6.838 1.00 93.62 109 SER A O 1
ATOM 784 N N . ALA A 1 110 ? -6.836 11.596 -7.281 1.00 93.69 110 ALA A N 1
ATOM 785 C CA . ALA A 1 110 ? -7.747 10.988 -6.314 1.00 93.69 110 ALA A CA 1
ATOM 786 C C . ALA A 1 110 ? -7.387 11.380 -4.870 1.00 93.69 110 ALA A C 1
ATOM 788 O O . ALA A 1 110 ? -8.268 11.754 -4.102 1.00 93.69 110 ALA A O 1
ATOM 789 N N . ALA A 1 111 ? -6.094 11.416 -4.526 1.00 91.31 111 ALA A N 1
ATOM 790 C CA . ALA A 1 111 ? -5.616 11.910 -3.234 1.00 91.31 111 ALA A CA 1
ATOM 791 C C . ALA A 1 111 ? -6.018 13.371 -2.996 1.00 91.31 111 ALA A C 1
ATOM 793 O O . ALA A 1 111 ? -6.559 13.705 -1.947 1.00 91.31 111 ALA A O 1
ATOM 794 N N . ALA A 1 112 ? -5.810 14.238 -3.991 1.00 91.94 112 ALA A N 1
ATOM 795 C CA . ALA A 1 112 ? -6.195 15.645 -3.905 1.00 91.94 112 ALA A CA 1
ATOM 796 C C . ALA A 1 112 ? -7.720 1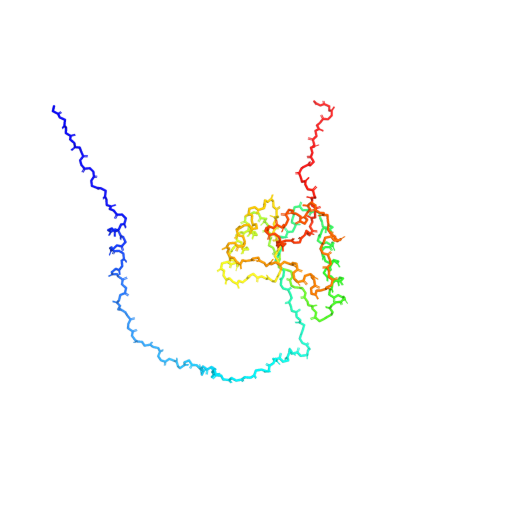5.852 -3.834 1.00 91.94 112 ALA A C 1
ATOM 798 O O . ALA A 1 112 ? -8.174 16.844 -3.265 1.00 91.94 112 ALA A O 1
ATOM 799 N N . ALA A 1 113 ? -8.499 14.935 -4.413 1.00 94.75 113 ALA A N 1
ATOM 800 C CA . ALA A 1 113 ? -9.958 14.956 -4.390 1.00 94.75 113 ALA A CA 1
ATOM 801 C C . ALA A 1 113 ? -10.568 14.313 -3.130 1.00 94.75 113 ALA A C 1
ATOM 803 O O . ALA A 1 113 ? -11.765 14.472 -2.905 1.00 94.75 113 ALA A O 1
ATOM 804 N N . GLY A 1 114 ? -9.773 13.603 -2.320 1.00 92.12 114 GLY A N 1
ATOM 805 C CA . GLY A 1 114 ? -10.282 12.804 -1.203 1.00 92.12 114 GLY A CA 1
ATOM 806 C C . GLY A 1 114 ? -11.069 11.564 -1.647 1.00 92.12 114 GLY A C 1
ATOM 807 O O . GLY A 1 114 ? -11.984 11.151 -0.947 1.00 92.12 114 GLY A O 1
ATOM 808 N N . ASP A 1 115 ? -10.730 10.996 -2.808 1.00 95.06 115 ASP A N 1
ATOM 809 C CA . ASP A 1 115 ? -11.395 9.835 -3.431 1.00 95.06 115 ASP A CA 1
ATOM 810 C C . ASP A 1 115 ? -10.417 8.661 -3.646 1.00 95.06 115 ASP A C 1
ATOM 812 O O . ASP A 1 115 ? -10.515 7.905 -4.611 1.00 95.06 115 ASP A O 1
ATOM 816 N N . LEU A 1 116 ? -9.407 8.524 -2.780 1.00 93.19 116 LEU A N 1
ATOM 817 C CA . LEU A 1 116 ? -8.616 7.292 -2.745 1.00 93.19 116 LEU A CA 1
ATOM 818 C C . LEU A 1 116 ? -9.460 6.151 -2.173 1.00 93.19 116 LEU A C 1
ATOM 820 O O . LEU A 1 116 ? -10.188 6.337 -1.200 1.00 93.19 116 LEU A O 1
ATOM 824 N N . GLY A 1 117 ? -9.303 4.962 -2.748 1.00 94.06 117 GLY A N 1
ATOM 825 C CA . GLY A 1 117 ? -9.760 3.713 -2.154 1.00 94.06 117 GLY A CA 1
ATOM 826 C C . GLY A 1 117 ? -9.021 3.378 -0.857 1.00 94.06 117 GLY A C 1
ATOM 827 O O . GLY A 1 117 ? -8.005 3.985 -0.510 1.00 94.06 117 GLY A O 1
ATOM 828 N N . ASP A 1 118 ? -9.524 2.362 -0.165 1.00 93.38 118 ASP A N 1
ATOM 829 C CA . ASP A 1 118 ? -9.025 1.885 1.127 1.00 93.38 118 ASP A CA 1
ATOM 830 C C . ASP A 1 118 ? -7.599 1.321 1.047 1.00 93.38 118 ASP A C 1
ATOM 832 O O . ASP A 1 118 ? -6.829 1.396 2.006 1.00 93.38 118 ASP A O 1
ATOM 836 N N . ALA A 1 119 ? -7.235 0.757 -0.108 1.00 91.56 119 ALA A N 1
ATOM 837 C CA . ALA A 1 119 ? -5.898 0.255 -0.387 1.00 91.56 119 ALA A CA 1
ATOM 838 C C . ALA A 1 119 ? -5.366 0.826 -1.701 1.00 91.56 119 ALA A C 1
ATOM 840 O O . ALA A 1 119 ? -6.040 0.834 -2.730 1.00 91.56 119 ALA A O 1
ATOM 841 N N . VAL A 1 120 ? -4.114 1.273 -1.698 1.00 90.56 120 VAL A N 1
ATOM 842 C CA . VAL A 1 120 ? -3.488 1.861 -2.884 1.00 90.56 120 VAL A CA 1
ATOM 843 C C . VAL A 1 120 ? -2.130 1.230 -3.084 1.00 90.56 120 VAL A C 1
ATOM 845 O O . VAL A 1 120 ? -1.227 1.375 -2.260 1.00 90.56 120 VAL A O 1
ATOM 848 N N . TRP A 1 121 ? -1.954 0.549 -4.211 1.00 87.56 121 TRP A N 1
ATOM 849 C CA . TRP A 1 121 ? -0.627 0.135 -4.623 1.00 87.56 121 TRP A CA 1
ATOM 850 C C . TRP A 1 121 ? 0.196 1.377 -4.963 1.00 87.56 121 TRP A C 1
ATOM 852 O O . TRP A 1 121 ? -0.217 2.222 -5.756 1.00 87.56 121 TRP A O 1
ATOM 862 N N . TYR A 1 122 ? 1.390 1.496 -4.405 1.00 80.75 122 TYR A N 1
ATOM 863 C CA . TYR A 1 122 ? 2.301 2.574 -4.756 1.00 80.75 122 TYR A CA 1
ATOM 864 C C . TYR A 1 122 ? 3.712 2.012 -4.846 1.00 80.75 122 TYR A C 1
ATOM 866 O O . TYR A 1 122 ? 4.105 1.273 -3.950 1.00 80.75 122 TYR A O 1
ATOM 874 N N . PRO A 1 123 ? 4.492 2.319 -5.896 1.00 72.00 123 PRO A N 1
ATOM 875 C CA . PRO A 1 123 ? 5.842 1.792 -6.045 1.00 72.00 123 PRO A CA 1
ATOM 876 C C . PRO A 1 123 ? 6.768 2.435 -4.998 1.00 72.00 123 PRO A C 1
ATOM 878 O O . PRO A 1 123 ? 7.130 3.613 -5.134 1.00 72.00 123 PRO A O 1
ATOM 881 N N . PRO A 1 124 ? 7.241 1.701 -3.977 1.00 61.59 124 PRO A N 1
ATOM 882 C CA . PRO A 1 124 ? 8.103 2.279 -2.963 1.00 61.59 124 PRO A CA 1
ATOM 883 C C . PRO A 1 124 ? 9.551 2.280 -3.474 1.00 61.59 124 PRO A C 1
ATOM 885 O O . PRO A 1 124 ? 10.431 1.628 -2.928 1.00 61.59 124 PRO A O 1
ATOM 888 N N . ARG A 1 125 ? 9.823 2.991 -4.578 1.00 61.94 125 ARG A N 1
ATOM 889 C CA . ARG A 1 125 ? 11.179 3.091 -5.158 1.00 61.94 125 ARG A CA 1
ATOM 890 C C . ARG A 1 125 ? 12.130 3.842 -4.224 1.00 61.94 125 ARG A C 1
ATOM 892 O O . ARG A 1 125 ? 13.322 3.551 -4.183 1.00 61.94 125 ARG A O 1
ATOM 899 N N . HIS A 1 126 ? 11.595 4.813 -3.483 1.00 66.06 126 HIS A N 1
ATOM 900 C CA . HIS A 1 126 ? 12.353 5.691 -2.604 1.00 66.06 126 HIS A CA 1
ATOM 901 C C . HIS A 1 126 ? 11.544 6.010 -1.344 1.00 66.06 126 HIS A C 1
ATOM 903 O O . HIS A 1 126 ? 10.361 6.346 -1.426 1.00 66.06 126 HIS A O 1
ATOM 909 N N . ARG A 1 127 ? 12.209 5.996 -0.182 1.00 72.25 127 ARG A N 1
ATOM 910 C CA . ARG A 1 127 ? 11.629 6.422 1.107 1.00 72.25 12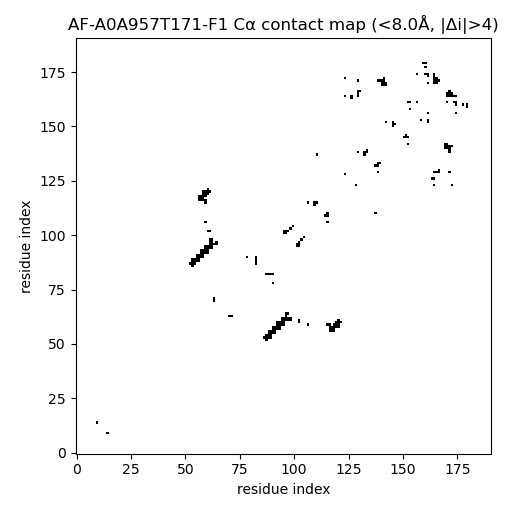7 ARG A CA 1
ATOM 911 C C . ARG A 1 127 ? 11.066 7.853 1.085 1.00 72.25 127 ARG A C 1
ATOM 913 O O . ARG A 1 127 ? 10.244 8.194 1.927 1.00 72.25 127 ARG A O 1
ATOM 920 N N . SER A 1 128 ? 11.454 8.685 0.114 1.00 75.25 128 SER A N 1
ATOM 921 C CA . SER A 1 128 ? 10.922 10.042 -0.058 1.00 75.25 128 SER A CA 1
ATOM 922 C C . SER A 1 128 ? 9.406 10.090 -0.267 1.00 75.25 128 SER A C 1
ATOM 924 O O . SER A 1 128 ? 8.795 11.085 0.114 1.00 75.25 128 SER A O 1
ATOM 926 N N . HIS A 1 129 ? 8.773 9.045 -0.819 1.00 80.25 129 HIS A N 1
ATOM 927 C CA . HIS A 1 129 ? 7.311 9.054 -0.967 1.00 80.25 129 HIS A CA 1
ATOM 928 C C . HIS A 1 129 ? 6.577 8.825 0.364 1.00 80.25 129 HIS A C 1
ATOM 930 O O . HIS A 1 129 ? 5.452 9.292 0.494 1.00 80.25 129 HIS A O 1
ATOM 936 N N . ILE A 1 130 ? 7.216 8.206 1.370 1.00 84.56 130 ILE A N 1
ATOM 937 C CA . ILE A 1 130 ? 6.667 8.138 2.737 1.00 84.56 130 ILE A CA 1
ATOM 938 C C . ILE A 1 130 ? 6.632 9.541 3.336 1.00 84.56 130 ILE A C 1
ATOM 940 O O . ILE A 1 130 ? 5.608 9.962 3.857 1.00 84.56 130 ILE A O 1
ATOM 944 N N . ALA A 1 131 ? 7.736 10.286 3.220 1.00 81.31 131 ALA A N 1
ATOM 945 C CA . ALA A 1 131 ? 7.819 11.647 3.743 1.00 81.31 131 ALA A CA 1
ATOM 946 C C . ALA A 1 131 ? 6.785 12.572 3.086 1.00 81.31 131 ALA A C 1
ATOM 948 O O . ALA A 1 131 ? 6.130 13.348 3.778 1.00 81.31 131 ALA A O 1
ATOM 949 N N . TRP A 1 132 ? 6.609 12.460 1.764 1.00 83.62 132 TRP A N 1
ATOM 950 C CA . TRP A 1 132 ? 5.531 13.141 1.047 1.00 83.62 132 TRP A CA 1
ATOM 951 C C . TRP A 1 132 ? 4.168 12.717 1.598 1.00 83.62 132 TRP A C 1
ATOM 953 O O . TRP A 1 132 ? 3.421 13.568 2.067 1.00 83.62 132 TRP A O 1
ATOM 963 N N . GLY A 1 133 ? 3.880 11.415 1.632 1.00 85.81 133 GLY A N 1
ATOM 964 C CA . GLY A 1 133 ? 2.580 10.922 2.067 1.00 85.81 133 GLY A CA 1
ATOM 965 C C . GLY A 1 133 ? 2.216 11.335 3.493 1.00 85.81 133 GLY A C 1
ATOM 966 O O . GLY A 1 133 ? 1.100 11.782 3.738 1.00 85.81 133 GLY A O 1
ATOM 967 N N . ALA A 1 134 ? 3.169 11.257 4.420 1.00 86.38 134 ALA A N 1
ATOM 968 C CA . ALA A 1 134 ? 2.974 11.666 5.806 1.00 86.38 134 ALA A CA 1
ATOM 969 C C . ALA A 1 134 ? 2.759 13.185 5.930 1.00 86.38 134 ALA A C 1
ATOM 971 O O . ALA A 1 134 ? 1.946 13.628 6.732 1.00 86.38 134 ALA A O 1
ATOM 972 N N . SER A 1 135 ? 3.451 13.989 5.113 1.00 86.25 135 SER A N 1
ATOM 973 C CA . SER A 1 135 ? 3.320 15.455 5.123 1.00 86.25 135 SER A CA 1
ATOM 974 C C . SER A 1 135 ? 1.972 15.945 4.580 1.00 86.25 135 SER A C 1
ATOM 976 O O . SER A 1 135 ? 1.553 17.049 4.919 1.00 86.25 135 SER A O 1
ATOM 978 N N . TYR A 1 136 ? 1.310 15.146 3.737 1.00 86.25 136 TYR A N 1
ATOM 979 C CA . TYR A 1 136 ? -0.020 15.429 3.186 1.00 86.25 136 TYR A CA 1
ATOM 980 C C . TYR A 1 136 ? -1.144 14.625 3.856 1.00 86.25 136 TYR A C 1
ATOM 982 O O . TYR A 1 136 ? -2.278 14.716 3.403 1.00 86.25 136 TYR A O 1
ATOM 990 N N . ASP A 1 137 ? -0.842 13.871 4.919 1.00 88.00 137 ASP A N 1
ATOM 991 C CA . ASP A 1 137 ? -1.806 13.054 5.671 1.00 88.00 137 ASP A CA 1
ATOM 992 C C . ASP A 1 137 ? -2.593 12.050 4.802 1.00 88.00 137 ASP A C 1
ATOM 994 O O . ASP A 1 137 ? -3.785 11.827 4.977 1.00 88.00 137 ASP A O 1
ATOM 998 N N . ILE A 1 138 ? -1.916 11.446 3.821 1.00 88.50 138 ILE A N 1
ATOM 999 C CA . ILE A 1 138 ? -2.522 10.475 2.886 1.00 88.50 138 ILE A CA 1
ATOM 1000 C C . ILE A 1 138 ? -2.133 9.019 3.178 1.00 88.50 138 ILE A C 1
ATOM 1002 O O . ILE A 1 138 ? -2.570 8.106 2.482 1.00 88.50 138 ILE A O 1
ATOM 1006 N N . VAL A 1 139 ? -1.249 8.791 4.150 1.00 89.00 139 VAL A N 1
ATOM 1007 C CA . VAL A 1 139 ? -0.806 7.455 4.571 1.00 89.00 139 VAL A CA 1
ATOM 1008 C C . VAL A 1 139 ? -1.048 7.297 6.060 1.00 89.00 139 VAL A C 1
ATOM 1010 O O . VAL A 1 139 ? -0.809 8.221 6.835 1.00 89.00 139 VAL A O 1
ATOM 1013 N N . THR A 1 140 ? -1.471 6.104 6.463 1.00 92.06 140 THR A N 1
ATOM 1014 C CA . THR A 1 140 ? -1.706 5.772 7.868 1.00 92.06 140 THR A CA 1
ATOM 1015 C C . THR A 1 140 ? -0.596 4.880 8.411 1.00 92.06 140 THR A C 1
ATOM 1017 O O . THR A 1 140 ? 0.072 4.177 7.650 1.00 92.06 140 THR A O 1
ATOM 1020 N N . ASP A 1 141 ? -0.392 4.905 9.726 1.00 94.50 141 ASP A N 1
ATOM 1021 C CA . ASP A 1 141 ? 0.472 3.922 10.377 1.00 94.50 141 ASP A CA 1
ATOM 1022 C C . ASP A 1 141 ? -0.248 2.570 10.426 1.00 94.50 141 ASP A C 1
ATOM 1024 O O . ASP A 1 141 ? -1.331 2.442 10.996 1.00 94.50 141 ASP A O 1
ATOM 1028 N N . LEU A 1 142 ? 0.357 1.562 9.809 1.00 94.19 142 LEU A N 1
ATOM 1029 C CA . LEU A 1 142 ? -0.190 0.217 9.689 1.00 94.19 142 LEU A CA 1
ATOM 1030 C C . LEU A 1 142 ? 0.029 -0.617 10.954 1.00 94.19 142 LEU A C 1
ATOM 1032 O O . LEU A 1 142 ? -0.665 -1.617 11.126 1.00 94.19 142 LEU A O 1
ATOM 1036 N N . ARG A 1 143 ? 0.962 -0.237 11.844 1.00 94.81 143 ARG A N 1
ATOM 1037 C CA . ARG A 1 143 ? 1.274 -1.036 13.046 1.00 94.81 143 ARG A CA 1
ATOM 1038 C C . ARG A 1 143 ? 0.053 -1.226 13.960 1.00 94.81 143 ARG A C 1
ATOM 1040 O O . ARG A 1 143 ? -0.271 -2.379 14.230 1.00 94.81 143 ARG A O 1
ATOM 1047 N N . PRO A 1 144 ? -0.705 -0.177 14.344 1.00 96.44 144 PRO A N 1
ATOM 1048 C CA . PRO A 1 144 ? -1.899 -0.359 15.173 1.00 96.44 144 PRO A CA 1
ATOM 1049 C C . PRO A 1 144 ? -2.993 -1.199 14.500 1.00 96.44 144 PRO A C 1
ATOM 1051 O O . PRO A 1 144 ? -3.717 -1.928 15.175 1.00 96.44 144 PRO A O 1
ATOM 1054 N N . LEU A 1 145 ? -3.121 -1.109 13.170 1.00 94.62 145 LEU A N 1
ATOM 1055 C CA . LEU A 1 145 ? -4.092 -1.899 12.407 1.00 94.62 145 LEU A CA 1
ATOM 1056 C C . LEU A 1 145 ? -3.714 -3.384 12.400 1.00 94.62 145 LEU A C 1
ATOM 1058 O O . LEU A 1 145 ? -4.568 -4.238 12.620 1.00 94.62 145 LEU A O 1
ATOM 1062 N N . ALA A 1 146 ? -2.432 -3.684 12.187 1.00 94.25 146 ALA A N 1
ATOM 1063 C CA . ALA A 1 146 ? -1.913 -5.044 12.221 1.00 94.25 146 ALA A CA 1
ATOM 1064 C C . ALA A 1 146 ? -2.027 -5.654 13.625 1.00 94.25 146 ALA A C 1
ATOM 1066 O O . ALA A 1 146 ? -2.568 -6.747 13.769 1.00 94.25 146 ALA A O 1
ATOM 1067 N N . GLU A 1 147 ? -1.630 -4.918 14.667 1.00 94.88 147 GLU A N 1
ATOM 1068 C CA . GLU A 1 147 ? -1.777 -5.341 16.065 1.00 94.88 147 GLU A CA 1
ATOM 1069 C C . GLU A 1 147 ? -3.241 -5.637 16.419 1.00 94.88 147 GLU A C 1
ATOM 1071 O O . GLU A 1 147 ? -3.541 -6.683 16.996 1.00 94.88 147 GLU A O 1
ATOM 1076 N N . GLY A 1 148 ? -4.170 -4.761 16.018 1.00 96.12 148 GLY A N 1
ATOM 1077 C CA . GLY A 1 148 ? -5.607 -4.964 16.216 1.00 96.12 148 GLY A CA 1
ATOM 1078 C C . GLY A 1 148 ? -6.162 -6.194 15.488 1.00 96.12 148 GLY A C 1
ATOM 1079 O O . GLY A 1 148 ? -7.108 -6.815 15.969 1.00 96.12 148 GLY A O 1
ATOM 1080 N N . ALA A 1 149 ? -5.548 -6.579 14.367 1.00 92.69 149 ALA A N 1
ATOM 1081 C CA . ALA A 1 149 ? -5.862 -7.799 13.627 1.00 92.69 149 ALA A CA 1
ATOM 1082 C C . ALA A 1 149 ? -5.119 -9.046 14.151 1.00 92.69 149 ALA A C 1
ATOM 1084 O O . ALA A 1 149 ? -5.294 -10.133 13.602 1.00 92.69 149 ALA A O 1
ATOM 1085 N N . GLY A 1 150 ? -4.285 -8.914 15.190 1.00 95.75 150 GLY A N 1
ATOM 1086 C CA . GLY A 1 150 ? -3.437 -10.002 15.684 1.00 95.75 150 GLY A CA 1
ATOM 1087 C C . GLY A 1 150 ? -2.334 -10.409 14.701 1.00 95.75 150 GLY A C 1
ATOM 1088 O O . GLY A 1 150 ? -1.894 -11.557 14.717 1.00 95.75 150 GLY A O 1
ATOM 1089 N N . TYR A 1 151 ? -1.916 -9.493 13.827 1.00 94.38 151 TYR A N 1
ATOM 1090 C CA . TYR A 1 151 ? -0.900 -9.709 12.807 1.00 94.38 151 TYR A CA 1
ATOM 1091 C C . TYR A 1 151 ? 0.426 -9.057 13.209 1.00 94.38 151 TYR A C 1
ATOM 1093 O O . TYR A 1 151 ? 0.502 -7.844 13.403 1.00 94.38 151 TYR A O 1
ATOM 1101 N N . ASP A 1 152 ? 1.488 -9.857 13.284 1.00 94.44 152 ASP A N 1
ATOM 1102 C CA . ASP A 1 152 ? 2.836 -9.364 13.562 1.00 94.44 152 ASP A CA 1
ATOM 1103 C C . ASP A 1 152 ? 3.576 -9.054 12.250 1.00 94.44 152 ASP A C 1
ATOM 1105 O O . ASP A 1 152 ? 3.916 -9.949 11.474 1.00 94.44 152 ASP A O 1
ATOM 1109 N N . ILE A 1 153 ? 3.820 -7.771 11.978 1.00 92.94 153 ILE A N 1
ATOM 1110 C CA . ILE A 1 153 ? 4.520 -7.336 10.761 1.00 92.94 153 ILE A CA 1
ATOM 1111 C C . ILE A 1 153 ? 5.984 -7.796 10.761 1.00 92.94 153 ILE A C 1
ATOM 1113 O O . ILE A 1 153 ? 6.503 -8.164 9.706 1.00 92.94 153 ILE A O 1
ATOM 1117 N N . ASP A 1 154 ? 6.654 -7.757 11.909 1.00 92.94 154 ASP A N 1
ATOM 1118 C CA . ASP A 1 154 ? 8.092 -8.000 12.004 1.00 92.94 154 ASP A CA 1
ATOM 1119 C C . ASP A 1 154 ? 8.410 -9.507 11.888 1.00 92.94 154 ASP A C 1
ATOM 1121 O O . ASP A 1 154 ? 9.441 -9.870 11.317 1.00 92.94 154 ASP A O 1
ATOM 1125 N N . ASP A 1 155 ? 7.490 -10.377 12.319 1.00 94.25 155 ASP A N 1
ATOM 1126 C CA . ASP A 1 155 ? 7.598 -11.836 12.159 1.00 94.25 155 ASP A CA 1
ATOM 1127 C C . ASP A 1 155 ? 7.249 -12.328 10.743 1.00 94.25 155 ASP A C 1
ATOM 1129 O O . ASP A 1 155 ? 7.754 -13.362 10.295 1.00 94.25 155 ASP A O 1
ATOM 1133 N N . ASN A 1 156 ? 6.389 -11.604 10.017 1.00 90.50 156 ASN A N 1
ATOM 1134 C CA . ASN A 1 156 ? 5.871 -12.048 8.716 1.00 90.50 156 ASN A CA 1
ATOM 1135 C C . ASN A 1 156 ? 6.568 -11.406 7.504 1.00 90.50 156 ASN A C 1
ATOM 1137 O O . ASN A 1 156 ? 6.361 -11.849 6.372 1.00 90.50 156 ASN A O 1
ATOM 1141 N N . PHE A 1 157 ? 7.409 -10.387 7.703 1.00 88.00 157 PHE A N 1
ATOM 1142 C CA . PHE A 1 157 ? 8.118 -9.708 6.617 1.00 88.00 157 PHE A CA 1
ATOM 1143 C C . PHE A 1 157 ? 9.627 -9.624 6.846 1.00 88.00 157 PHE A C 1
ATOM 1145 O O . PHE A 1 157 ? 10.126 -9.527 7.962 1.00 88.00 157 PHE A O 1
ATOM 1152 N N . LEU A 1 158 ? 10.390 -9.594 5.747 1.00 88.12 158 LEU A N 1
ATOM 1153 C CA . LEU A 1 158 ? 11.834 -9.372 5.810 1.00 88.12 158 LEU A CA 1
ATOM 1154 C C . LEU A 1 158 ? 12.131 -8.017 6.464 1.00 88.12 158 LEU A C 1
ATOM 1156 O O . LEU A 1 158 ? 11.658 -6.981 5.993 1.00 88.12 158 LEU A O 1
ATOM 1160 N N . SER A 1 159 ? 13.007 -8.006 7.470 1.00 89.50 159 SER A N 1
ATOM 1161 C CA . SER A 1 159 ? 13.370 -6.790 8.214 1.00 89.50 159 SER A CA 1
ATOM 1162 C C . SER A 1 159 ? 13.851 -5.646 7.315 1.00 89.50 159 SER A C 1
ATOM 1164 O O . SER A 1 159 ? 13.534 -4.484 7.555 1.00 89.50 159 SER A O 1
ATOM 1166 N N . GLY A 1 160 ? 14.573 -5.948 6.230 1.00 85.00 160 GLY A N 1
ATOM 1167 C CA . GLY A 1 160 ? 14.987 -4.951 5.238 1.00 85.00 160 GLY A CA 1
ATOM 1168 C C . GLY A 1 160 ? 13.806 -4.267 4.539 1.00 85.00 160 GLY A C 1
ATOM 1169 O O . GLY A 1 160 ? 13.848 -3.060 4.307 1.00 85.00 160 GLY A O 1
ATOM 1170 N N . ALA A 1 161 ? 12.741 -5.017 4.256 1.00 84.06 161 ALA A N 1
ATOM 1171 C CA . ALA A 1 161 ? 11.530 -4.509 3.626 1.00 84.06 161 ALA A CA 1
ATOM 1172 C C . ALA A 1 161 ? 10.682 -3.698 4.618 1.00 84.06 161 ALA A C 1
ATOM 1174 O O . ALA A 1 161 ? 10.278 -2.581 4.299 1.00 84.06 161 ALA A O 1
ATOM 1175 N N . VAL A 1 162 ? 10.500 -4.199 5.848 1.00 88.88 162 VAL A N 1
ATOM 1176 C CA . VAL A 1 162 ? 9.819 -3.446 6.918 1.00 88.88 162 VAL A CA 1
ATOM 1177 C C . VAL A 1 162 ? 10.530 -2.122 7.166 1.00 88.88 162 VAL A C 1
ATOM 1179 O O . VAL A 1 162 ? 9.902 -1.065 7.156 1.00 88.88 162 VAL A O 1
ATOM 1182 N N . ASN A 1 163 ? 11.860 -2.152 7.280 1.00 87.62 163 ASN A N 1
ATOM 1183 C CA . ASN A 1 163 ? 12.663 -0.946 7.417 1.00 87.62 163 ASN A CA 1
ATOM 1184 C C . ASN A 1 163 ? 12.438 0.004 6.237 1.00 87.62 163 ASN A C 1
ATOM 1186 O O . ASN A 1 163 ? 12.214 1.193 6.454 1.00 87.62 163 ASN A O 1
ATOM 1190 N N . ALA A 1 164 ? 12.508 -0.470 4.991 1.00 84.12 164 ALA A N 1
ATOM 1191 C CA . ALA A 1 164 ? 12.316 0.373 3.808 1.00 84.12 164 ALA A CA 1
ATOM 1192 C C . ALA A 1 164 ? 10.949 1.081 3.795 1.00 84.12 164 ALA A C 1
ATOM 1194 O O . ALA A 1 164 ? 10.877 2.230 3.361 1.00 84.12 164 ALA A O 1
ATOM 1195 N N . ASN A 1 165 ? 9.922 0.432 4.344 1.00 87.69 165 ASN A N 1
ATOM 1196 C CA . ASN A 1 165 ? 8.550 0.929 4.415 1.00 8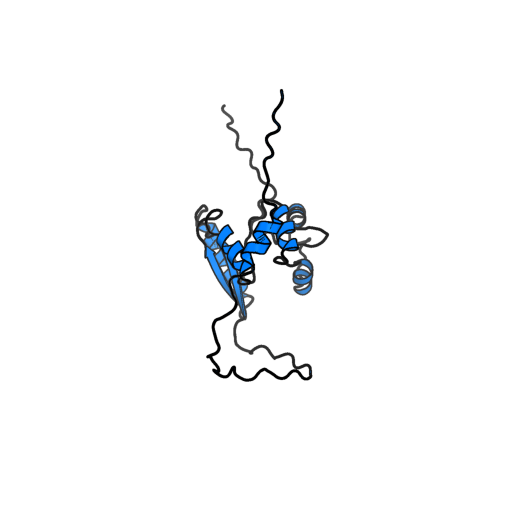7.69 165 ASN A CA 1
ATOM 1197 C C . ASN A 1 165 ? 8.216 1.702 5.704 1.00 87.69 165 ASN A C 1
ATOM 1199 O O . ASN A 1 165 ? 7.066 2.106 5.901 1.00 87.69 165 ASN A O 1
ATOM 1203 N N . SER A 1 166 ? 9.203 1.904 6.579 1.00 89.31 166 SER A N 1
ATOM 1204 C CA . SER A 1 166 ? 9.031 2.560 7.874 1.00 89.31 166 SER A CA 1
ATOM 1205 C C . SER A 1 166 ? 9.745 3.907 7.945 1.00 89.31 166 SER A C 1
ATOM 1207 O O . SER A 1 166 ? 10.821 4.098 7.370 1.00 89.31 166 SER A O 1
ATOM 1209 N N . SER A 1 167 ? 9.169 4.838 8.705 1.00 88.69 167 SER A N 1
ATOM 1210 C CA . SER A 1 167 ? 9.778 6.123 9.057 1.00 88.69 167 SER A CA 1
ATOM 1211 C C . SER A 1 167 ? 9.327 6.542 10.453 1.00 88.69 167 SER A C 1
ATOM 1213 O O . SER A 1 167 ? 8.161 6.381 10.794 1.00 88.69 167 SER A O 1
ATOM 1215 N N . GLU A 1 168 ? 10.248 7.066 11.266 1.00 89.50 168 GLU A N 1
ATOM 1216 C CA . GLU A 1 168 ? 9.954 7.563 12.626 1.00 89.50 168 GLU A CA 1
ATOM 1217 C C . GLU A 1 168 ? 9.217 6.545 13.526 1.00 89.50 168 GLU A C 1
ATOM 1219 O O . GLU A 1 168 ? 8.358 6.902 14.326 1.00 89.50 168 GLU A O 1
ATOM 1224 N N . GLY A 1 169 ? 9.547 5.256 13.388 1.00 88.62 169 GLY A N 1
ATOM 1225 C CA . GLY A 1 169 ? 8.940 4.165 14.165 1.00 88.62 169 GLY A CA 1
ATOM 1226 C C . GLY A 1 169 ? 7.574 3.687 13.658 1.00 88.62 169 GLY A C 1
ATOM 1227 O O . GLY A 1 169 ? 7.074 2.679 14.146 1.00 88.62 169 GLY A O 1
ATOM 1228 N N 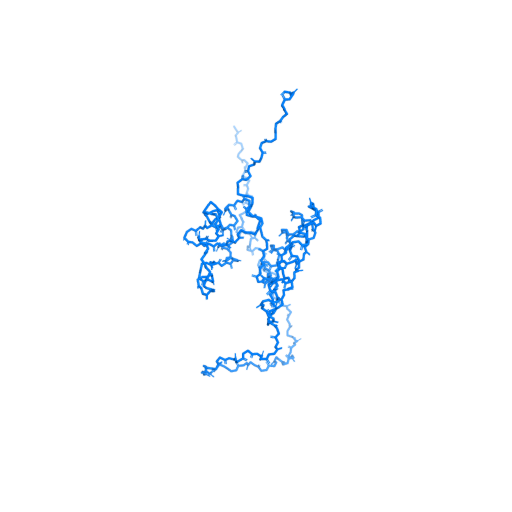. LYS A 1 170 ? 7.004 4.354 12.652 1.00 92.81 170 LYS A N 1
ATOM 1229 C CA . LYS A 1 170 ? 5.734 3.998 12.008 1.00 92.81 170 LYS A CA 1
ATOM 1230 C C . LYS A 1 170 ? 5.977 3.214 10.725 1.00 92.81 170 LYS A C 1
ATOM 1232 O O . LYS A 1 170 ? 6.990 3.438 10.056 1.00 92.81 170 LYS A O 1
ATOM 1237 N N . THR A 1 171 ? 5.047 2.333 10.363 1.00 92.06 171 THR A N 1
ATOM 1238 C CA . THR A 1 171 ? 5.110 1.551 9.114 1.00 92.06 171 THR A CA 1
ATOM 1239 C C . THR A 1 171 ? 3.989 1.996 8.194 1.00 92.06 171 THR A C 1
ATOM 1241 O O . THR A 1 171 ? 2.832 1.904 8.572 1.00 92.06 171 THR A O 1
ATOM 1244 N N . TYR A 1 172 ? 4.310 2.463 6.989 1.00 90.88 172 TYR A N 1
ATOM 1245 C CA . TYR A 1 172 ? 3.323 3.110 6.113 1.00 90.88 172 TYR A CA 1
ATOM 1246 C C . TYR A 1 172 ? 2.950 2.289 4.885 1.00 90.88 172 TYR A C 1
ATOM 1248 O O . TYR A 1 172 ? 1.902 2.515 4.285 1.00 90.88 172 TYR A O 1
ATOM 1256 N N . TRP A 1 173 ? 3.804 1.341 4.499 1.00 87.31 173 TRP A N 1
ATOM 1257 C CA . TRP A 1 173 ? 3.560 0.460 3.364 1.00 87.31 173 TRP A CA 1
ATOM 1258 C C . TRP A 1 173 ? 3.757 -0.997 3.757 1.00 87.31 173 TRP A C 1
ATOM 1260 O O . TRP A 1 173 ? 4.663 -1.341 4.518 1.00 87.31 173 TRP A O 1
ATOM 1270 N N . MET A 1 174 ? 2.939 -1.867 3.176 1.00 86.00 174 MET A N 1
ATOM 1271 C CA . MET A 1 174 ? 3.120 -3.308 3.272 1.00 86.00 174 MET A CA 1
ATOM 1272 C C . MET A 1 174 ? 3.739 -3.825 1.977 1.00 86.00 174 MET A C 1
ATOM 1274 O O . MET A 1 174 ? 3.355 -3.421 0.877 1.00 86.00 174 MET A O 1
ATOM 1278 N N . SER A 1 175 ? 4.736 -4.696 2.098 1.00 81.50 175 SER A N 1
ATOM 1279 C CA . SER A 1 175 ? 5.428 -5.237 0.930 1.00 81.50 175 SER A CA 1
ATOM 1280 C C . SER A 1 175 ? 4.526 -6.233 0.213 1.00 81.50 175 SER A C 1
ATOM 1282 O O . SER A 1 175 ? 4.361 -7.353 0.674 1.00 81.50 175 SER A O 1
ATOM 1284 N N . PHE A 1 176 ? 3.956 -5.826 -0.918 1.00 76.25 176 PHE A N 1
ATOM 1285 C CA . PHE A 1 176 ? 3.128 -6.702 -1.753 1.00 76.25 176 PHE A CA 1
ATOM 1286 C C . PHE A 1 176 ? 3.981 -7.580 -2.676 1.00 76.25 176 PHE A C 1
ATOM 1288 O O . PHE A 1 176 ? 3.861 -8.798 -2.695 1.00 76.25 176 PHE A O 1
ATOM 1295 N N . ILE A 1 177 ? 4.900 -6.955 -3.410 1.00 70.00 177 ILE A N 1
ATOM 1296 C CA . ILE A 1 177 ? 5.909 -7.644 -4.212 1.00 70.00 177 ILE A CA 1
ATOM 1297 C C . ILE A 1 177 ? 7.236 -7.198 -3.634 1.00 70.00 177 ILE A C 1
ATOM 1299 O O . ILE A 1 177 ? 7.716 -6.102 -3.925 1.00 70.00 177 ILE A O 1
ATOM 1303 N N . SER A 1 178 ? 7.795 -8.005 -2.737 1.00 55.41 178 SER A N 1
ATOM 1304 C CA . SER A 1 178 ? 9.140 -7.725 -2.265 1.00 55.41 178 SER A CA 1
ATOM 1305 C C . SER A 1 178 ? 10.096 -8.099 -3.394 1.00 55.41 178 SER A C 1
ATOM 1307 O O . SER A 1 178 ? 10.380 -9.270 -3.622 1.00 55.41 178 SER A O 1
ATOM 1309 N N . GLU A 1 179 ? 10.600 -7.093 -4.098 1.00 59.91 179 GLU A N 1
ATOM 1310 C CA . GLU A 1 179 ? 11.914 -7.141 -4.731 1.00 59.91 179 GLU A CA 1
ATOM 1311 C C . GLU A 1 179 ? 12.894 -6.664 -3.654 1.00 59.91 179 GLU A C 1
ATOM 1313 O O . GLU A 1 179 ? 13.165 -5.461 -3.592 1.00 59.91 179 GLU A O 1
ATOM 1318 N N . PRO A 1 180 ? 13.344 -7.513 -2.705 1.00 48.47 180 PRO A N 1
ATOM 1319 C CA . PRO A 1 180 ? 14.220 -7.036 -1.652 1.00 48.47 180 PRO A CA 1
ATOM 1320 C C . PRO A 1 180 ? 15.547 -6.614 -2.296 1.00 48.47 180 PRO A C 1
ATOM 1322 O O . PRO A 1 180 ? 16.436 -7.431 -2.501 1.00 48.47 180 PRO A O 1
ATOM 1325 N N . ILE A 1 181 ? 15.657 -5.312 -2.589 1.00 50.94 181 ILE A N 1
ATOM 1326 C CA . ILE A 1 181 ? 16.855 -4.593 -3.027 1.00 50.94 181 ILE A CA 1
ATOM 1327 C C . ILE A 1 181 ? 17.232 -4.886 -4.497 1.00 50.94 181 ILE A C 1
ATOM 1329 O O . ILE A 1 181 ? 18.073 -5.725 -4.800 1.00 50.94 181 ILE A O 1
ATOM 1333 N N . VAL A 1 182 ? 16.642 -4.151 -5.445 1.00 57.78 182 VAL A N 1
ATOM 1334 C CA . VAL A 1 182 ? 17.117 -4.098 -6.848 1.00 57.78 182 VAL A CA 1
ATOM 1335 C C . VAL A 1 182 ? 18.538 -3.486 -6.843 1.00 57.78 182 VAL A C 1
ATOM 1337 O O . VAL A 1 182 ? 18.694 -2.430 -6.224 1.00 57.78 182 VAL A O 1
ATOM 1340 N N . PRO A 1 183 ? 19.576 -4.071 -7.492 1.00 56.56 183 PRO A N 1
ATOM 1341 C CA . PRO A 1 183 ? 19.479 -4.703 -8.807 1.00 56.56 183 PRO A CA 1
ATOM 1342 C C . PRO A 1 183 ? 20.165 -6.067 -8.992 1.00 56.56 183 PRO A C 1
ATOM 1344 O O . PRO A 1 183 ? 21.196 -6.387 -8.402 1.00 56.56 183 PRO A O 1
ATOM 1347 N N . VAL A 1 184 ? 19.652 -6.813 -9.975 1.00 62.28 184 VAL A N 1
ATOM 1348 C CA . VAL A 1 184 ? 20.421 -7.836 -10.692 1.00 62.28 184 VAL A CA 1
ATOM 1349 C C . VAL A 1 184 ? 21.455 -7.126 -11.568 1.00 62.28 184 VAL A C 1
ATOM 1351 O O . VAL A 1 184 ? 21.100 -6.364 -12.467 1.00 62.28 184 VAL A O 1
ATOM 1354 N N . ILE A 1 185 ? 22.739 -7.399 -11.342 1.00 65.81 185 ILE A N 1
ATOM 1355 C CA . ILE A 1 185 ? 23.788 -7.064 -12.308 1.00 65.81 185 ILE A CA 1
ATOM 1356 C C . ILE A 1 185 ? 23.764 -8.145 -13.387 1.00 65.81 185 ILE A C 1
ATOM 1358 O O . ILE A 1 185 ? 24.282 -9.246 -13.201 1.00 65.81 185 ILE A O 1
ATOM 1362 N N . ALA A 1 186 ? 23.158 -7.835 -14.528 1.00 75.69 186 ALA A N 1
ATOM 1363 C CA . ALA A 1 186 ? 23.363 -8.616 -15.736 1.00 75.69 186 ALA A CA 1
ATOM 1364 C C . ALA A 1 186 ? 24.693 -8.185 -16.367 1.00 75.69 186 ALA A C 1
ATOM 1366 O O . ALA A 1 186 ? 24.884 -7.011 -16.683 1.00 75.69 186 ALA A O 1
ATOM 1367 N N . TYR A 1 187 ? 25.617 -9.124 -16.557 1.00 81.44 187 TYR A N 1
ATOM 1368 C CA . TYR A 1 187 ? 26.855 -8.880 -17.292 1.00 81.44 187 TYR A CA 1
ATOM 1369 C C . TYR A 1 187 ? 27.066 -9.962 -18.347 1.00 81.44 187 TYR A C 1
ATOM 1371 O O . TYR A 1 187 ? 26.642 -11.110 -18.194 1.00 81.44 187 TYR A O 1
ATOM 1379 N N . ASN A 1 188 ? 27.713 -9.582 -19.444 1.00 82.44 188 ASN A N 1
ATOM 1380 C CA . ASN A 1 188 ? 28.049 -10.505 -20.512 1.00 82.44 188 ASN A CA 1
ATOM 1381 C C . ASN A 1 188 ? 29.347 -11.240 -20.150 1.00 82.44 188 ASN A C 1
ATOM 1383 O O . ASN A 1 188 ? 30.380 -10.606 -19.989 1.00 82.44 188 ASN A O 1
ATOM 1387 N N . LYS A 1 189 ? 29.309 -12.572 -20.032 1.00 83.62 189 LYS A N 1
ATOM 1388 C CA . LYS A 1 189 ? 30.497 -13.385 -19.704 1.00 83.62 189 LYS A CA 1
ATOM 1389 C C . LYS A 1 189 ? 31.498 -13.513 -20.859 1.00 83.62 189 LYS A C 1
ATOM 1391 O O . LYS A 1 189 ? 32.581 -14.050 -20.653 1.00 83.62 189 LYS A O 1
ATOM 1396 N N . THR A 1 190 ? 31.127 -13.087 -22.065 1.00 86.69 190 THR A N 1
ATOM 1397 C CA . THR A 1 190 ? 31.928 -13.244 -23.287 1.00 86.69 190 THR A CA 1
ATOM 1398 C C . THR A 1 190 ? 32.318 -11.910 -23.926 1.00 86.69 190 THR A C 1
ATOM 1400 O O . THR A 1 190 ? 32.756 -11.905 -25.076 1.00 86.69 190 THR A O 1
ATOM 1403 N N . LYS A 1 191 ? 32.115 -10.784 -23.239 1.00 60.47 191 LYS A N 1
ATOM 1404 C CA . LYS A 1 191 ? 32.631 -9.471 -23.636 1.00 60.47 191 LYS A CA 1
ATOM 1405 C C . LYS A 1 191 ? 33.422 -8.859 -22.497 1.00 60.47 191 LYS A C 1
ATOM 1407 O O . LYS A 1 191 ? 32.986 -9.045 -21.343 1.00 60.47 191 LYS A O 1
#

Nearest PDB structures (foldseek):
  6ywy-assembly1_4  TM=4.938E-01  e=1.695E-01  Neurospora crassa
  7odr-assembly1_b  TM=6.129E-01  e=9.496E-01  Homo sapiens
  7pkt-assembly1_F  TM=5.895E-01  e=1.238E+00  Chlamydomonas reinhardtii
  7nql-assembly1_Bg  TM=5.520E-01  e=1.158E+00  Sus scrofa

pLDDT: mean 76.84, std 17.96, range [36.53, 96.81]

Secondary structure (DSSP, 8-state):
--------PPPHHHHHHHHTTS---------PPPP-PPPP----------TTPPEEEEEEEE---SS-THHHHHHHHHHHHHHHH-TTEEEEEEEES-IIIIIHHHHHHHHHHT---SEE----SSTHHHHHHHHTT----SHHHHHHTT--HHHHS-HHHHHHTEETTEE----SS---S-------TT-

Foldseek 3Di:
DDDDDDDDDDDPVNVVVVVPPPDDDDDDDDPPDDPDDDDDDDDDDPPPDPPPAAAEFEEEDEDPPVDDPVVVVVVVVVQVVVCVVVVSYHYHYHYDYDDPPIRVVVQVVCLVVVNDTPHYDDPLPDLVVVVVCVVSVNFDFCVVVCVVVVHDLPVPDDPQVQVSQDDPRGGGDDCPDDPPDDDDDDDDPVD